Protein AF-A0A8I0SUY2-F1 (afdb_monomer_lite)

Sequence (318 aa):
MGARHLVDMDIHAPGISYSPNLRKHPDEKLNELGVGDLLAEFYSSRDLEKGTFNFYPPSKLLRDRKSDDPKGIWGSNGRFLVLPAGKTNQFQIQKFSESRTHKVPPKEGRANESLEEWALRFYAQKFIEDLAAFKPEGADRGVDYVLIDCCPGYLDLVDLTMGYMADRIVLVSGLNHQNIAGLDETLKSLRDENIRLGLYSSKAMIIFSPVPSHFHDQPETREALQRGVDVVKSYCLPLDDDSREGVPRKELFPPMFTLPYTLHLAISDKPLQRDRVLGELPPYWERIYEIVDELDSQSTSDEIRRNLNAACNSEEKH

Structure (mmCIF, N/CA/C/O backbone):
data_AF-A0A8I0SUY2-F1
#
_entry.id   AF-A0A8I0SUY2-F1
#
loop_
_atom_site.group_PDB
_atom_site.id
_atom_site.type_symbol
_atom_site.label_atom_id
_atom_site.label_alt_id
_atom_site.label_comp_id
_atom_site.label_asym_id
_atom_site.label_entity_id
_atom_site.label_seq_id
_atom_site.pdbx_PDB_ins_code
_atom_site.Cartn_x
_atom_site.Cartn_y
_atom_site.Cartn_z
_atom_site.occupancy
_atom_site.B_iso_or_equiv
_atom_site.auth_seq_id
_atom_site.auth_comp_id
_atom_site.auth_asym_id
_atom_site.auth_atom_id
_atom_site.pdbx_PDB_model_num
ATOM 1 N N . MET A 1 1 ? -5.785 -18.243 -12.201 1.00 48.62 1 MET A N 1
ATOM 2 C CA . MET A 1 1 ? -6.008 -17.222 -11.160 1.00 48.62 1 MET A CA 1
ATOM 3 C C . MET A 1 1 ? -4.686 -16.513 -10.935 1.00 48.62 1 MET A C 1
ATOM 5 O O . MET A 1 1 ? -3.699 -17.204 -10.713 1.00 48.62 1 MET A O 1
ATOM 9 N N . GLY A 1 2 ? -4.641 -15.193 -11.131 1.00 57.25 2 GLY A N 1
ATOM 10 C CA . GLY A 1 2 ? -3.462 -14.376 -10.814 1.00 57.25 2 GLY A CA 1
ATOM 11 C C . GLY A 1 2 ? -3.471 -13.964 -9.341 1.00 57.25 2 GLY A C 1
ATOM 12 O O . GLY A 1 2 ? -4.532 -13.998 -8.715 1.00 57.25 2 GLY A O 1
ATOM 13 N N . ALA A 1 3 ? -2.308 -13.595 -8.805 1.00 61.06 3 ALA A N 1
ATOM 14 C CA . ALA A 1 3 ? -2.192 -13.095 -7.438 1.00 61.06 3 ALA A CA 1
ATOM 15 C C . ALA A 1 3 ? -2.973 -11.787 -7.256 1.00 61.06 3 ALA A C 1
ATOM 17 O O . ALA A 1 3 ? -3.014 -10.961 -8.169 1.00 61.06 3 ALA A O 1
ATOM 18 N N . ARG A 1 4 ? -3.598 -11.606 -6.087 1.00 72.12 4 ARG A N 1
ATOM 19 C CA . ARG A 1 4 ? -4.267 -10.358 -5.702 1.00 72.12 4 ARG A CA 1
ATOM 20 C C . ARG A 1 4 ? -3.279 -9.471 -4.961 1.00 72.12 4 ARG A C 1
ATOM 22 O O . ARG A 1 4 ? -2.655 -9.913 -3.998 1.00 72.12 4 ARG A O 1
ATOM 29 N N . HIS A 1 5 ? -3.160 -8.221 -5.378 1.00 73.12 5 HIS A N 1
ATOM 30 C CA . HIS A 1 5 ? -2.204 -7.283 -4.798 1.00 73.12 5 HIS A CA 1
ATOM 31 C C . HIS A 1 5 ? -2.928 -6.334 -3.847 1.00 73.12 5 HIS A C 1
ATOM 33 O O . HIS A 1 5 ? -3.790 -5.555 -4.264 1.00 73.12 5 HIS A O 1
ATOM 39 N N . LEU A 1 6 ? -2.589 -6.421 -2.566 1.00 73.00 6 LEU A N 1
ATOM 40 C CA . LEU A 1 6 ? -3.089 -5.543 -1.519 1.00 73.00 6 LEU A CA 1
ATOM 41 C C . LEU A 1 6 ? -1.955 -4.607 -1.119 1.00 73.00 6 LEU A C 1
ATOM 43 O O . LEU A 1 6 ? -0.882 -5.059 -0.729 1.00 73.00 6 LEU A O 1
ATOM 47 N N . VAL A 1 7 ? -2.189 -3.309 -1.215 1.00 69.75 7 VAL A N 1
ATOM 48 C CA . VAL A 1 7 ? -1.228 -2.310 -0.756 1.00 69.75 7 VAL A CA 1
ATOM 49 C C . VAL A 1 7 ? -1.604 -1.886 0.658 1.00 69.75 7 VAL A C 1
ATOM 51 O O . VAL A 1 7 ? -2.736 -1.457 0.882 1.00 69.75 7 VAL A O 1
ATOM 54 N N . ASP A 1 8 ? -0.663 -2.036 1.588 1.00 69.81 8 ASP A N 1
ATOM 55 C CA . ASP A 1 8 ? -0.770 -1.534 2.957 1.00 69.81 8 ASP A CA 1
ATOM 56 C C . ASP A 1 8 ? -0.114 -0.156 3.024 1.00 69.81 8 ASP A C 1
ATOM 58 O O . ASP A 1 8 ? 1.078 -0.014 2.739 1.00 69.81 8 ASP A O 1
ATOM 62 N N . MET A 1 9 ? -0.911 0.856 3.354 1.00 61.72 9 MET A N 1
ATOM 63 C CA . MET A 1 9 ? -0.430 2.205 3.613 1.00 61.72 9 MET A CA 1
ATOM 64 C C . MET A 1 9 ? -0.705 2.548 5.061 1.00 61.72 9 MET A C 1
ATOM 66 O O . MET A 1 9 ? -1.774 3.060 5.414 1.00 61.72 9 MET A O 1
ATOM 70 N N . ASP A 1 10 ? 0.295 2.298 5.893 1.00 64.81 10 ASP A N 1
ATOM 71 C CA . ASP A 1 10 ? 0.338 2.939 7.188 1.00 64.81 10 ASP A CA 1
ATOM 72 C C . ASP A 1 10 ? 0.854 4.363 6.990 1.00 64.81 10 ASP A C 1
ATOM 74 O O . ASP A 1 10 ? 1.953 4.570 6.492 1.00 64.81 10 ASP A O 1
ATOM 78 N N . ILE A 1 11 ? 0.054 5.369 7.332 1.00 54.69 11 ILE A N 1
ATOM 79 C CA . ILE A 1 11 ? 0.414 6.764 7.056 1.00 54.69 11 ILE A CA 1
ATOM 80 C C . ILE A 1 11 ? 1.543 7.240 7.992 1.00 54.69 11 ILE A C 1
ATOM 82 O O . ILE A 1 11 ? 2.219 8.213 7.664 1.00 54.69 11 ILE A O 1
ATOM 86 N N . HIS A 1 12 ? 1.830 6.548 9.111 1.00 55.50 12 HIS A N 1
ATOM 87 C CA . HIS A 1 12 ? 2.884 6.974 10.050 1.00 55.50 12 HIS A CA 1
ATOM 88 C C . HIS A 1 12 ? 3.620 5.869 10.844 1.00 55.50 12 HIS A C 1
ATOM 90 O O . HIS A 1 12 ? 4.470 6.218 11.669 1.00 55.50 12 HIS A O 1
ATOM 96 N N . ALA A 1 13 ? 3.357 4.575 10.636 1.00 59.66 13 ALA A N 1
ATOM 97 C CA . ALA A 1 13 ? 4.060 3.501 11.348 1.00 59.66 13 ALA A CA 1
ATOM 98 C C . ALA A 1 13 ? 5.105 2.770 10.4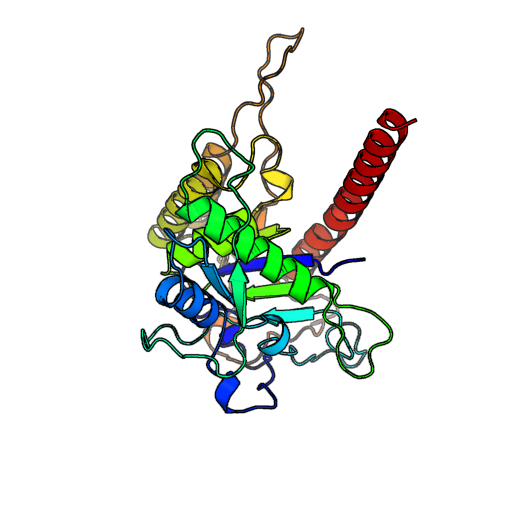80 1.00 59.66 13 ALA A C 1
ATOM 100 O O . ALA A 1 13 ? 4.980 2.713 9.256 1.00 59.66 13 ALA A O 1
ATOM 101 N N . PRO A 1 14 ? 6.145 2.175 11.104 1.00 55.38 14 PRO A N 1
ATOM 102 C CA . PRO A 1 14 ? 6.981 1.182 10.442 1.00 55.38 14 PRO A CA 1
ATOM 103 C C . PRO A 1 14 ? 6.081 -0.002 10.060 1.00 55.38 14 PRO A C 1
ATOM 105 O O . PRO A 1 14 ? 5.707 -0.785 10.930 1.00 55.38 14 PRO A O 1
ATOM 108 N N . GLY A 1 15 ? 5.683 -0.072 8.786 1.00 70.12 15 GLY A N 1
ATOM 109 C CA . GLY A 1 15 ? 4.709 -1.032 8.261 1.00 70.12 15 GLY A CA 1
ATOM 110 C C . GLY A 1 15 ? 5.119 -2.503 8.408 1.00 70.12 15 GLY A C 1
ATOM 111 O O . GLY A 1 15 ? 6.013 -2.879 9.176 1.00 70.12 15 GLY A O 1
ATOM 112 N N . ILE A 1 16 ? 4.475 -3.391 7.650 1.00 74.31 16 ILE A N 1
ATOM 113 C CA . ILE A 1 16 ? 4.676 -4.847 7.764 1.00 74.31 16 ILE A CA 1
ATOM 114 C C . ILE A 1 16 ? 6.140 -5.309 7.581 1.00 74.31 16 ILE A C 1
ATOM 116 O O . ILE A 1 16 ? 6.512 -6.378 8.074 1.00 74.31 16 ILE A O 1
ATOM 120 N N . SER A 1 17 ? 7.002 -4.498 6.964 1.00 75.94 17 SER A N 1
ATOM 121 C CA . SER A 1 17 ? 8.450 -4.720 6.831 1.00 75.94 17 SER A CA 1
ATOM 122 C C . SER A 1 17 ? 9.166 -4.942 8.162 1.00 75.94 17 SER A C 1
ATOM 124 O O . SER A 1 17 ? 10.177 -5.644 8.200 1.00 75.94 17 SER A O 1
ATOM 126 N N . TYR A 1 18 ? 8.645 -4.374 9.251 1.00 75.69 18 TYR A N 1
ATOM 127 C CA . TYR A 1 18 ? 9.210 -4.507 10.596 1.00 75.69 18 TYR A CA 1
ATOM 128 C C . TYR A 1 18 ? 8.502 -5.573 11.440 1.00 75.69 18 TYR A C 1
ATOM 130 O O . TYR A 1 18 ? 8.848 -5.775 12.604 1.00 75.69 18 TYR A O 1
ATOM 138 N N . SER A 1 19 ? 7.538 -6.297 10.863 1.00 78.12 19 SER A N 1
ATOM 139 C CA . SER A 1 19 ? 6.832 -7.358 11.573 1.00 78.12 19 SER A CA 1
ATOM 140 C C . SER A 1 19 ? 7.799 -8.482 11.977 1.00 78.12 19 SER A C 1
ATOM 142 O O . SER A 1 19 ? 8.471 -9.053 11.114 1.00 78.12 19 SER A O 1
ATOM 144 N N . PRO A 1 20 ? 7.826 -8.921 13.250 1.00 76.69 20 PRO A N 1
ATOM 145 C CA . PRO A 1 20 ? 8.654 -10.061 13.670 1.00 76.69 20 PRO A CA 1
ATOM 146 C C . PRO A 1 20 ? 8.184 -11.400 13.082 1.00 76.69 20 PRO A C 1
ATOM 148 O O . PRO A 1 20 ? 8.914 -12.408 13.098 1.00 76.69 20 PRO A O 1
ATOM 151 N N . ASN A 1 21 ? 6.969 -11.406 12.531 1.00 78.00 21 ASN A N 1
ATOM 152 C CA . ASN A 1 21 ? 6.423 -12.523 11.786 1.00 78.00 21 ASN A CA 1
ATOM 153 C C . ASN A 1 21 ? 6.871 -12.522 10.324 1.00 78.00 21 ASN A C 1
ATOM 155 O O . ASN A 1 21 ? 6.623 -13.504 9.641 1.00 78.00 21 ASN A O 1
ATOM 159 N N . LEU A 1 22 ? 7.552 -11.499 9.816 1.00 84.31 22 LEU A N 1
ATOM 160 C CA . LEU A 1 22 ? 8.140 -11.566 8.485 1.00 84.31 22 LEU A CA 1
ATOM 161 C C . LEU A 1 22 ? 9.361 -12.499 8.514 1.00 84.31 22 LEU A C 1
ATOM 163 O O . LEU A 1 22 ? 10.259 -12.351 9.349 1.00 84.31 22 LEU A O 1
ATOM 167 N N . ARG A 1 23 ? 9.396 -13.519 7.649 1.00 86.31 23 ARG A N 1
ATOM 168 C CA . ARG A 1 23 ? 10.583 -14.375 7.528 1.00 86.31 23 ARG A CA 1
ATOM 169 C C . ARG A 1 23 ? 11.711 -13.592 6.869 1.00 86.31 23 ARG A C 1
ATOM 171 O O . ARG A 1 23 ? 11.483 -12.764 5.990 1.00 86.31 23 ARG A O 1
ATOM 178 N N . LYS A 1 24 ? 12.940 -13.894 7.286 1.00 88.44 24 LYS A N 1
ATOM 179 C CA . LYS A 1 24 ? 14.125 -13.447 6.558 1.00 88.44 24 LYS A CA 1
ATOM 180 C C . LYS A 1 24 ? 14.148 -14.113 5.185 1.00 88.44 24 LYS A C 1
ATOM 182 O O . LYS A 1 24 ? 13.798 -15.286 5.057 1.00 88.44 24 LYS A O 1
ATOM 187 N N . HIS A 1 25 ? 14.566 -13.351 4.192 1.00 89.88 25 HIS A N 1
ATOM 188 C CA . HIS A 1 25 ? 14.890 -13.839 2.871 1.00 89.88 25 HIS A CA 1
ATOM 189 C C . HIS A 1 25 ? 16.074 -14.834 2.946 1.00 89.88 25 HIS A C 1
ATOM 191 O O . HIS A 1 25 ? 16.990 -14.607 3.748 1.00 89.88 25 HIS A O 1
ATOM 197 N N . PRO A 1 26 ? 16.077 -15.927 2.149 1.00 87.06 26 PRO A N 1
ATOM 198 C CA . PRO A 1 26 ? 17.170 -16.908 2.133 1.00 87.06 26 PRO A CA 1
ATOM 199 C C . PRO A 1 26 ? 18.534 -16.312 1.767 1.00 87.06 26 PRO A C 1
ATOM 201 O O . PRO A 1 26 ? 19.550 -16.690 2.343 1.00 87.06 26 PRO A O 1
ATOM 204 N N . ASP A 1 27 ? 18.555 -15.363 0.829 1.00 89.69 27 ASP A N 1
ATOM 205 C CA . ASP A 1 27 ? 19.718 -14.506 0.585 1.00 89.69 27 ASP A CA 1
ATOM 206 C C . ASP A 1 27 ? 19.707 -13.329 1.565 1.00 89.69 27 ASP A C 1
ATOM 208 O O . ASP A 1 27 ? 18.818 -12.471 1.511 1.00 89.69 27 ASP A O 1
ATOM 212 N N . GLU A 1 28 ? 20.715 -13.277 2.438 1.00 89.44 28 GLU A N 1
ATOM 213 C CA . GLU A 1 28 ? 20.839 -12.238 3.454 1.00 89.44 28 GLU A CA 1
ATOM 214 C C . GLU A 1 28 ? 20.938 -10.826 2.878 1.00 89.44 28 GLU A C 1
ATOM 216 O O . GLU A 1 28 ? 20.459 -9.886 3.511 1.00 89.44 28 GLU A O 1
ATOM 221 N N . LYS A 1 29 ? 21.491 -10.669 1.670 1.00 88.31 29 LYS A N 1
ATOM 222 C CA . LYS A 1 29 ? 21.653 -9.361 1.019 1.00 88.31 29 LYS A CA 1
ATOM 223 C C . LYS A 1 29 ? 20.323 -8.736 0.616 1.00 88.31 29 LYS A C 1
ATOM 225 O O . LYS A 1 29 ? 20.250 -7.523 0.448 1.00 88.31 29 LYS A O 1
ATOM 230 N N . LEU A 1 30 ? 19.282 -9.553 0.466 1.00 89.81 30 LEU A N 1
ATOM 231 C CA . LEU A 1 30 ? 17.947 -9.109 0.069 1.00 89.81 30 LEU A CA 1
ATOM 232 C C . LEU A 1 30 ? 17.043 -8.816 1.278 1.00 89.81 30 LEU A C 1
ATOM 234 O O . LEU A 1 30 ? 15.943 -8.301 1.101 1.00 89.81 30 LEU A O 1
ATOM 238 N N . ASN A 1 31 ? 17.495 -9.084 2.515 1.00 87.56 31 ASN A N 1
ATOM 239 C CA . ASN A 1 31 ? 16.718 -8.844 3.745 1.00 87.56 31 ASN A CA 1
ATOM 240 C C . ASN A 1 31 ? 16.390 -7.375 4.015 1.00 87.56 31 ASN A C 1
ATOM 242 O O . ASN A 1 31 ? 15.487 -7.076 4.800 1.00 87.56 31 ASN A O 1
ATOM 246 N N . GLU A 1 32 ? 17.095 -6.461 3.373 1.00 85.88 32 GLU A N 1
ATOM 247 C CA . GLU A 1 32 ? 16.924 -5.026 3.578 1.00 85.88 32 GLU A CA 1
ATOM 248 C C . GLU A 1 32 ? 16.288 -4.336 2.369 1.00 85.88 32 GLU A C 1
ATOM 250 O O . GLU A 1 32 ? 15.998 -3.147 2.447 1.00 85.88 32 GLU A O 1
ATOM 255 N N . LEU A 1 33 ? 16.033 -5.092 1.294 1.00 88.00 33 LEU A N 1
ATOM 256 C CA . LEU A 1 33 ? 15.504 -4.576 0.034 1.00 88.00 33 LEU A CA 1
ATOM 257 C C . LEU A 1 33 ? 13.995 -4.777 -0.069 1.00 88.00 33 LEU A C 1
ATOM 259 O O . LEU A 1 33 ? 13.460 -5.761 0.456 1.00 88.00 33 LEU A O 1
ATOM 263 N N . GLY A 1 34 ? 13.338 -3.868 -0.783 1.00 88.44 34 GLY A N 1
ATOM 264 C CA . GLY A 1 34 ? 11.902 -3.867 -1.020 1.00 88.44 34 GLY A CA 1
ATOM 265 C C . GLY A 1 34 ? 11.467 -2.970 -2.181 1.00 88.44 34 GLY A C 1
ATOM 266 O O . GLY A 1 34 ? 12.230 -2.709 -3.110 1.00 88.44 34 GLY A O 1
ATOM 267 N N . VAL A 1 35 ? 10.213 -2.514 -2.143 1.00 86.06 35 VAL A N 1
ATOM 268 C CA . VAL A 1 35 ? 9.578 -1.715 -3.211 1.00 86.06 35 VAL A CA 1
ATOM 269 C C . VAL A 1 35 ? 10.319 -0.406 -3.468 1.00 86.06 35 VAL A C 1
ATOM 271 O O . VAL A 1 35 ? 10.469 -0.012 -4.623 1.00 86.06 35 VAL A O 1
ATOM 274 N N . GLY A 1 36 ? 10.817 0.250 -2.418 1.00 83.00 36 GLY A N 1
ATOM 275 C CA . GLY A 1 36 ? 11.606 1.474 -2.542 1.00 83.00 36 GLY A CA 1
ATOM 276 C C . GLY A 1 36 ? 12.879 1.275 -3.352 1.00 83.00 36 GLY A C 1
ATOM 277 O O . GLY A 1 36 ? 13.191 2.102 -4.203 1.00 83.00 36 GLY A O 1
ATOM 278 N N . ASP A 1 37 ? 13.574 0.154 -3.162 1.00 86.31 37 ASP A N 1
ATOM 279 C CA . ASP A 1 37 ? 14.802 -0.164 -3.897 1.00 86.31 37 ASP A CA 1
ATOM 280 C C . ASP A 1 37 ? 14.524 -0.470 -5.374 1.00 86.31 37 ASP A C 1
ATOM 282 O O . ASP A 1 37 ? 15.252 -0.017 -6.258 1.00 86.31 37 ASP A O 1
ATOM 286 N N . LEU A 1 38 ? 13.435 -1.195 -5.647 1.00 88.19 38 LEU A N 1
ATOM 287 C CA . LEU A 1 38 ? 12.958 -1.482 -7.002 1.00 88.19 38 LEU A CA 1
ATOM 288 C C . LEU A 1 38 ? 12.639 -0.196 -7.775 1.00 88.19 38 LEU A C 1
ATOM 290 O O . LEU A 1 38 ? 13.041 -0.027 -8.930 1.00 88.19 38 LEU A O 1
ATOM 294 N N . LEU A 1 39 ? 11.959 0.738 -7.112 1.00 85.56 39 LEU A N 1
ATOM 295 C CA . LEU A 1 39 ? 11.661 2.054 -7.661 1.00 85.56 39 LEU A CA 1
ATOM 296 C C . LEU A 1 39 ? 12.913 2.901 -7.846 1.00 85.56 39 LEU A C 1
ATOM 298 O O . LEU A 1 39 ? 13.099 3.484 -8.911 1.00 85.56 39 LEU A O 1
ATOM 302 N N . ALA A 1 40 ? 13.802 2.943 -6.856 1.00 84.44 40 ALA A N 1
ATOM 303 C CA . ALA A 1 40 ? 15.064 3.662 -6.972 1.00 84.44 40 ALA A CA 1
ATOM 304 C C . ALA A 1 40 ? 15.886 3.157 -8.170 1.00 84.44 40 ALA A C 1
ATOM 306 O O . ALA A 1 40 ? 16.476 3.958 -8.902 1.00 84.44 40 ALA A O 1
ATOM 307 N N . GLU A 1 41 ? 15.884 1.847 -8.433 1.00 87.75 41 GLU A N 1
ATOM 308 C CA . GLU A 1 41 ? 16.497 1.294 -9.636 1.00 87.75 41 GLU A CA 1
ATOM 309 C C . GLU A 1 41 ? 15.807 1.788 -10.913 1.00 87.75 41 GLU A C 1
ATOM 311 O O . GLU A 1 41 ? 16.503 2.270 -11.814 1.00 87.75 41 GLU A O 1
ATOM 316 N N . PHE A 1 42 ? 14.475 1.728 -10.998 1.00 88.56 42 PHE A N 1
ATOM 317 C CA . PHE A 1 42 ? 13.727 2.267 -12.139 1.00 88.56 42 PHE A CA 1
ATOM 318 C C . PHE A 1 42 ? 14.100 3.731 -12.397 1.00 88.56 42 PHE A C 1
ATOM 320 O O . PHE A 1 42 ? 14.552 4.073 -13.491 1.00 88.56 42 PHE A O 1
ATOM 327 N N . TYR A 1 43 ? 14.012 4.584 -11.374 1.00 86.75 43 TYR A N 1
ATOM 328 C CA . TYR A 1 43 ? 14.320 6.003 -11.502 1.00 86.75 43 TYR A CA 1
ATOM 329 C C . TYR A 1 43 ? 15.786 6.233 -11.909 1.00 86.75 43 TYR A C 1
ATOM 331 O O . TYR A 1 43 ? 16.066 7.044 -12.789 1.00 86.75 43 TYR A O 1
ATOM 339 N N . SER A 1 44 ? 16.737 5.494 -11.344 1.00 87.50 44 SER A N 1
ATOM 340 C CA . SER A 1 44 ? 18.160 5.668 -11.675 1.00 87.50 44 SER A CA 1
ATOM 341 C C . SER A 1 44 ? 18.566 5.162 -13.063 1.00 87.50 44 SER A C 1
ATOM 343 O O . SER A 1 44 ? 19.584 5.599 -13.601 1.00 87.50 44 SER A O 1
ATOM 345 N N . SER A 1 45 ? 17.814 4.214 -13.622 1.00 90.00 45 SER A N 1
ATOM 346 C CA . SER A 1 45 ? 18.157 3.528 -14.870 1.00 90.00 45 SER A CA 1
ATOM 347 C C . SER A 1 45 ? 17.290 3.935 -16.055 1.00 90.00 45 SER A C 1
ATOM 349 O O . SER A 1 45 ? 17.630 3.587 -17.189 1.00 90.00 45 SER A O 1
ATOM 351 N N . ARG A 1 46 ? 16.177 4.642 -15.814 1.00 90.50 46 ARG A N 1
ATOM 352 C CA . ARG A 1 46 ? 15.276 5.064 -16.885 1.00 90.50 46 ARG A CA 1
ATOM 353 C C . ARG A 1 46 ? 15.946 6.080 -17.807 1.00 90.50 46 ARG A C 1
ATOM 355 O O . ARG A 1 46 ? 16.535 7.062 -17.366 1.00 90.50 46 ARG A O 1
ATOM 362 N N . ASP A 1 47 ? 15.796 5.846 -19.100 1.00 93.62 47 ASP A N 1
ATOM 363 C CA . ASP A 1 47 ? 16.176 6.737 -20.189 1.00 93.62 47 ASP A CA 1
ATOM 364 C C . ASP A 1 47 ? 14.906 6.983 -21.009 1.00 93.62 47 ASP A C 1
ATOM 366 O O . ASP A 1 47 ? 14.464 6.116 -21.768 1.00 93.62 47 ASP A O 1
ATOM 370 N N . LEU A 1 48 ? 14.272 8.137 -20.787 1.00 89.88 48 LEU A N 1
ATOM 371 C CA . LEU A 1 48 ? 13.000 8.490 -21.424 1.00 89.88 48 LEU A CA 1
ATOM 372 C C . LEU A 1 48 ? 13.158 8.771 -22.925 1.00 89.88 48 LEU A C 1
ATOM 374 O O . LEU A 1 48 ? 12.214 8.552 -23.678 1.00 89.88 48 LEU A O 1
ATOM 378 N N . GLU A 1 49 ? 14.342 9.198 -23.375 1.00 88.88 49 GLU A N 1
ATOM 379 C CA . GLU A 1 49 ? 14.615 9.446 -24.797 1.00 88.88 49 GLU A CA 1
ATOM 380 C C . GLU A 1 49 ? 14.719 8.134 -25.572 1.00 88.88 49 GLU A C 1
ATOM 382 O O . GLU A 1 49 ? 14.185 7.999 -26.674 1.00 88.88 49 GLU A O 1
ATOM 387 N N . LYS A 1 50 ? 15.390 7.138 -24.983 1.00 90.75 50 LYS A N 1
ATOM 388 C CA . LYS A 1 50 ? 15.502 5.795 -25.568 1.00 90.75 50 LYS A CA 1
ATOM 389 C C . LYS A 1 50 ? 14.315 4.897 -25.227 1.00 90.75 50 LYS A C 1
ATOM 391 O O . LYS A 1 50 ? 14.219 3.803 -25.787 1.00 90.75 50 LYS A O 1
ATOM 396 N N . GLY A 1 51 ? 13.445 5.337 -24.318 1.00 91.31 51 GLY A N 1
ATOM 397 C CA . GLY A 1 51 ? 12.331 4.559 -23.792 1.00 91.31 51 GLY A CA 1
ATOM 398 C C . GLY A 1 51 ? 12.816 3.261 -23.157 1.00 91.31 51 GLY A C 1
ATOM 399 O O . GLY A 1 51 ? 12.374 2.188 -23.552 1.00 91.31 51 GLY A O 1
ATOM 400 N N . THR A 1 52 ? 13.765 3.321 -22.224 1.00 94.75 52 THR A N 1
ATOM 401 C CA . THR A 1 52 ? 14.292 2.125 -21.543 1.00 94.75 52 THR A CA 1
ATOM 402 C C . THR A 1 52 ? 14.354 2.288 -20.037 1.00 94.75 52 THR A C 1
ATOM 404 O O . THR A 1 52 ? 14.508 3.403 -19.562 1.00 94.75 52 THR A O 1
ATOM 407 N N . PHE A 1 53 ? 14.303 1.186 -19.292 1.00 94.19 53 PHE A N 1
ATOM 408 C CA . PHE A 1 53 ? 14.605 1.136 -17.855 1.00 94.19 53 PHE A CA 1
ATOM 409 C C . PHE A 1 53 ? 15.174 -0.231 -17.469 1.00 94.19 53 PHE A C 1
ATOM 411 O O . PHE A 1 53 ? 14.995 -1.204 -18.205 1.00 94.19 53 PHE A O 1
ATOM 418 N N . ASN A 1 54 ? 15.825 -0.333 -16.310 1.00 94.00 54 ASN A N 1
ATOM 419 C CA . ASN A 1 54 ? 16.181 -1.622 -15.725 1.00 94.00 54 ASN A CA 1
ATOM 420 C C . ASN A 1 54 ? 15.046 -2.173 -14.862 1.00 94.00 54 ASN A C 1
ATOM 422 O O . ASN A 1 54 ? 14.356 -1.436 -14.161 1.00 94.00 54 ASN A O 1
ATOM 426 N N . PHE A 1 55 ? 14.870 -3.487 -14.932 1.00 93.75 55 PHE A N 1
ATOM 427 C CA . PHE A 1 55 ? 13.861 -4.224 -14.192 1.00 93.75 55 PHE A CA 1
ATOM 428 C C . PHE A 1 55 ? 14.514 -5.362 -13.412 1.00 93.75 55 PHE A C 1
ATOM 430 O O . PHE A 1 55 ? 15.083 -6.284 -14.013 1.00 93.75 55 PHE A O 1
ATOM 437 N N . TYR A 1 56 ? 14.386 -5.305 -12.089 1.00 93.62 56 TYR A N 1
ATOM 438 C CA . TYR A 1 56 ? 14.616 -6.434 -11.202 1.00 93.62 56 TYR A CA 1
ATOM 439 C C . TYR A 1 56 ? 13.272 -7.092 -10.843 1.00 93.62 56 TYR A C 1
ATOM 441 O O . TYR A 1 56 ? 12.355 -6.390 -10.418 1.00 93.62 56 TYR A O 1
ATOM 449 N N . PRO A 1 57 ? 13.130 -8.422 -11.001 1.00 93.56 57 PRO A N 1
ATOM 450 C CA . PRO A 1 57 ? 11.892 -9.132 -10.682 1.00 93.56 57 PRO A CA 1
ATOM 451 C C . PRO A 1 57 ? 11.461 -8.964 -9.209 1.00 93.56 57 PRO A C 1
ATOM 453 O O . PRO A 1 57 ? 12.186 -9.430 -8.323 1.00 93.56 57 PRO A O 1
ATOM 456 N N . PRO A 1 58 ? 10.293 -8.360 -8.909 1.00 91.81 58 PRO A N 1
ATOM 457 C CA . PRO A 1 58 ? 9.808 -8.192 -7.535 1.00 91.81 58 PRO A CA 1
ATOM 458 C C . PRO A 1 58 ? 9.571 -9.521 -6.816 1.00 91.81 58 PRO A C 1
ATOM 460 O O . PRO A 1 58 ? 9.737 -9.600 -5.599 1.00 91.81 58 PRO A O 1
ATOM 463 N N . SER A 1 59 ? 9.247 -10.588 -7.553 1.00 91.56 59 SER A N 1
ATOM 464 C CA . SER A 1 59 ? 9.076 -11.934 -7.002 1.00 91.56 59 SER A CA 1
ATOM 465 C C . SER A 1 59 ? 10.295 -12.447 -6.230 1.00 91.56 59 SER A C 1
ATOM 467 O O . SER A 1 59 ? 10.145 -13.229 -5.293 1.00 91.56 59 SER A O 1
ATOM 469 N N . LYS A 1 60 ? 11.499 -11.961 -6.561 1.00 92.25 60 LYS A N 1
ATOM 470 C CA . LYS A 1 60 ? 12.749 -12.309 -5.870 1.00 92.25 60 LYS A CA 1
ATOM 471 C C . LYS A 1 60 ? 12.921 -11.631 -4.516 1.00 92.25 60 LYS A C 1
ATOM 473 O O . LYS A 1 60 ? 13.806 -12.021 -3.768 1.00 92.25 60 LYS A O 1
ATOM 478 N N . LEU A 1 61 ? 12.121 -10.613 -4.208 1.00 91.88 61 LEU A N 1
ATOM 479 C CA . LEU A 1 61 ? 12.150 -9.921 -2.917 1.00 91.88 61 LEU A CA 1
ATOM 480 C C . LEU A 1 61 ? 11.002 -10.353 -1.998 1.00 91.88 61 LEU A C 1
ATOM 482 O O . LEU A 1 61 ? 10.928 -9.891 -0.856 1.00 91.88 61 LEU A O 1
ATOM 486 N N . LEU A 1 62 ? 10.112 -11.229 -2.478 1.00 90.31 62 LEU A N 1
ATOM 487 C CA . LEU A 1 62 ? 8.983 -11.717 -1.700 1.00 90.31 62 LEU A CA 1
ATOM 488 C C . LEU A 1 62 ? 9.458 -12.507 -0.488 1.00 90.31 62 LEU A C 1
ATOM 490 O O . LEU A 1 62 ? 10.399 -13.302 -0.540 1.00 90.31 62 LEU A O 1
ATOM 494 N N . ARG A 1 63 ? 8.753 -12.300 0.619 1.00 87.62 63 ARG A N 1
ATOM 495 C CA . ARG A 1 63 ? 9.004 -12.995 1.872 1.00 87.62 63 ARG A CA 1
ATOM 496 C C . ARG A 1 63 ? 7.734 -13.640 2.371 1.00 87.62 63 ARG A C 1
ATOM 498 O O . ARG A 1 63 ? 6.643 -13.070 2.319 1.00 87.62 63 ARG A O 1
ATOM 505 N N . ASP A 1 64 ? 7.912 -14.827 2.919 1.00 83.19 64 ASP A N 1
ATOM 506 C CA . ASP A 1 64 ? 6.866 -15.498 3.665 1.00 83.19 64 ASP A CA 1
ATOM 507 C C . ASP A 1 64 ? 6.589 -14.755 4.969 1.00 83.19 64 ASP A C 1
ATOM 509 O O . ASP A 1 64 ? 7.497 -14.403 5.730 1.00 83.19 64 ASP A O 1
ATOM 513 N N . ARG A 1 65 ? 5.312 -14.631 5.307 1.00 78.56 65 ARG A N 1
ATOM 514 C CA . ARG A 1 65 ? 4.909 -14.368 6.683 1.00 78.56 65 ARG A CA 1
ATOM 515 C C . ARG A 1 65 ? 4.910 -15.692 7.455 1.00 78.56 65 ARG A C 1
ATOM 517 O O . ARG A 1 65 ? 4.253 -16.649 7.055 1.00 78.56 65 ARG A O 1
ATOM 524 N N . LYS A 1 66 ? 5.614 -15.751 8.587 1.00 72.56 66 LYS A N 1
ATOM 525 C CA . LYS A 1 66 ? 5.491 -16.820 9.585 1.00 72.56 66 LYS A CA 1
ATOM 526 C C . LYS A 1 66 ? 4.025 -16.954 9.972 1.00 72.56 66 LYS A C 1
ATOM 528 O O . LYS A 1 66 ? 3.401 -15.996 10.436 1.00 72.56 66 LYS A O 1
ATOM 533 N N . SER A 1 67 ? 3.501 -18.152 9.771 1.00 64.88 67 SER A N 1
ATOM 534 C CA . SER A 1 67 ? 2.203 -18.516 10.295 1.00 64.88 67 SER A CA 1
ATOM 535 C C . SER A 1 67 ? 2.337 -19.027 11.717 1.00 64.88 67 SER A C 1
ATOM 537 O O . SER A 1 67 ? 3.084 -19.972 11.964 1.00 64.88 67 SER A O 1
ATOM 539 N N . ASP A 1 68 ? 1.576 -18.418 12.618 1.00 57.56 68 ASP A N 1
ATOM 540 C CA . ASP A 1 68 ? 1.333 -18.946 13.960 1.00 57.56 68 ASP A CA 1
ATOM 541 C C . ASP A 1 68 ? 0.098 -19.870 13.971 1.00 57.56 68 ASP A C 1
ATOM 543 O O . ASP A 1 68 ? -0.346 -20.297 15.033 1.00 57.56 68 ASP A O 1
ATOM 547 N N . ASP A 1 69 ? -0.496 -20.160 12.803 1.00 58.44 69 ASP A N 1
ATOM 548 C CA . ASP A 1 69 ? -1.641 -21.060 12.686 1.00 58.44 69 ASP A CA 1
ATOM 549 C C . ASP A 1 69 ? -1.172 -22.527 12.648 1.00 58.44 69 ASP A C 1
ATOM 551 O O . ASP A 1 69 ? -0.617 -22.965 11.634 1.00 58.44 69 ASP A O 1
ATOM 555 N N . PRO A 1 70 ? -1.430 -23.328 13.703 1.00 52.09 70 PRO A N 1
ATOM 556 C CA . PRO A 1 70 ? -1.050 -24.739 13.742 1.00 52.09 70 PRO A CA 1
ATOM 557 C C . PRO A 1 70 ? -1.751 -25.581 12.667 1.00 52.09 70 PRO A C 1
ATOM 559 O O . PRO A 1 70 ? -1.302 -26.688 12.378 1.00 52.09 70 PRO A O 1
ATOM 562 N N . LYS A 1 71 ? -2.839 -25.078 12.065 1.00 54.09 71 LYS A N 1
ATOM 563 C CA . LYS A 1 71 ? -3.545 -25.739 10.959 1.00 54.09 71 LYS A CA 1
ATOM 564 C C . LYS A 1 71 ? -2.994 -25.365 9.581 1.00 54.09 71 LYS A C 1
ATOM 566 O O . LYS A 1 71 ? -3.424 -25.960 8.596 1.00 54.09 71 LYS A O 1
ATOM 571 N N . GLY A 1 72 ? -2.076 -24.397 9.495 1.00 52.09 72 GLY A N 1
ATOM 572 C CA . GLY A 1 72 ? -1.490 -23.946 8.230 1.00 52.09 72 GLY A CA 1
ATOM 573 C C . GLY A 1 72 ? -2.507 -23.371 7.238 1.00 52.09 72 GLY A C 1
ATOM 574 O O . GLY A 1 72 ? -2.247 -23.364 6.039 1.00 52.09 72 GLY A O 1
ATOM 575 N N . ILE A 1 73 ? -3.673 -22.902 7.705 1.00 51.38 73 ILE A N 1
ATOM 576 C CA . ILE A 1 73 ? -4.695 -22.294 6.835 1.00 51.38 73 ILE A CA 1
ATOM 577 C C . ILE A 1 73 ? -4.143 -20.984 6.258 1.00 51.38 73 ILE A C 1
ATOM 579 O O . ILE A 1 73 ? -4.401 -20.636 5.107 1.00 51.38 73 ILE A O 1
ATOM 583 N N . TRP A 1 74 ? -3.313 -20.303 7.048 1.00 49.97 74 TRP A N 1
ATOM 584 C CA . TRP A 1 74 ? -2.555 -19.123 6.659 1.00 49.97 74 TRP A CA 1
ATOM 585 C C . TRP A 1 74 ? -1.074 -19.500 6.533 1.00 49.97 74 TRP A C 1
ATOM 587 O O . TRP A 1 74 ? -0.532 -20.103 7.447 1.00 49.97 74 TRP A O 1
ATOM 597 N N . GLY A 1 75 ? -0.394 -19.138 5.442 1.00 50.62 75 GLY A N 1
ATOM 598 C CA . GLY A 1 75 ? 1.076 -19.036 5.421 1.00 50.62 75 GLY A CA 1
ATOM 599 C C . GLY A 1 75 ? 1.932 -20.316 5.360 1.00 50.62 75 GLY A C 1
ATOM 600 O O . GLY A 1 75 ? 3.049 -20.301 5.875 1.00 50.62 75 GLY A O 1
ATOM 601 N N . SER A 1 76 ? 1.506 -21.392 4.695 1.00 47.34 76 SER A N 1
ATOM 602 C CA . SER A 1 76 ? 2.443 -22.452 4.279 1.00 47.34 76 SER A CA 1
ATOM 603 C C . SER A 1 76 ? 2.159 -22.949 2.859 1.00 47.34 76 SER A C 1
ATOM 605 O O . SER A 1 76 ? 1.046 -23.347 2.530 1.00 47.34 76 SER A O 1
ATOM 607 N N . ASN A 1 77 ? 3.197 -22.897 2.016 1.00 51.91 77 ASN A N 1
ATOM 608 C CA . ASN A 1 77 ? 3.235 -23.349 0.614 1.00 51.91 77 ASN A CA 1
ATOM 609 C C . ASN A 1 77 ? 2.454 -22.470 -0.392 1.00 51.91 77 ASN A C 1
ATOM 611 O O . ASN A 1 77 ? 2.061 -22.935 -1.459 1.00 51.91 77 ASN A O 1
ATOM 615 N N . GLY A 1 78 ? 2.298 -21.181 -0.047 1.00 55.00 78 GLY A N 1
ATOM 616 C CA . GLY A 1 78 ? 1.719 -20.098 -0.853 1.00 55.00 78 GLY A CA 1
ATOM 617 C C . GLY A 1 78 ? 0.239 -19.844 -0.558 1.00 55.00 78 GLY A C 1
ATOM 618 O O . GLY A 1 78 ? -0.567 -20.714 -0.875 1.00 55.00 78 GLY A O 1
ATOM 619 N N . ARG A 1 79 ? -0.069 -18.671 0.044 1.00 63.38 79 ARG A N 1
ATOM 620 C CA . ARG A 1 79 ? -1.352 -17.902 -0.004 1.00 63.38 79 ARG A CA 1
ATOM 621 C C . ARG A 1 79 ? -1.223 -16.430 0.443 1.00 63.38 79 ARG A C 1
ATOM 623 O O . ARG A 1 79 ? -2.130 -15.645 0.192 1.00 63.38 79 ARG A O 1
ATOM 630 N N . PHE A 1 80 ? -0.129 -16.046 1.110 1.00 74.31 80 PHE A N 1
ATOM 631 C CA . PHE A 1 80 ? 0.081 -14.675 1.589 1.00 74.31 80 PHE A CA 1
ATOM 632 C C . PHE A 1 80 ? 1.577 -14.345 1.631 1.00 74.31 80 PHE A C 1
ATOM 634 O O . PHE A 1 80 ? 2.289 -14.812 2.524 1.00 74.31 80 PHE A O 1
ATOM 641 N N . LEU A 1 81 ? 2.054 -13.591 0.645 1.00 84.94 81 LEU A N 1
ATOM 642 C CA . LEU A 1 81 ? 3.441 -13.128 0.571 1.00 84.94 81 LEU A CA 1
ATOM 643 C C . LEU A 1 81 ? 3.506 -11.637 0.850 1.00 84.94 81 LEU A C 1
ATOM 645 O O . LEU A 1 81 ? 2.544 -10.911 0.615 1.00 84.94 81 LEU A O 1
ATOM 649 N N . VAL A 1 82 ? 4.646 -11.191 1.354 1.00 87.88 82 VAL A N 1
ATOM 650 C CA . VAL A 1 82 ? 4.891 -9.783 1.638 1.00 87.88 82 VAL A CA 1
ATOM 651 C C . VAL A 1 82 ? 6.041 -9.316 0.770 1.00 87.88 82 VAL A C 1
ATOM 653 O O . VAL A 1 82 ? 7.114 -9.924 0.766 1.00 87.88 82 VAL A O 1
ATOM 656 N N . LEU A 1 83 ? 5.813 -8.221 0.061 1.00 89.81 83 LEU A N 1
ATOM 657 C CA . LEU A 1 83 ? 6.856 -7.416 -0.527 1.00 89.81 83 LEU A CA 1
ATOM 658 C C . LEU A 1 83 ? 7.111 -6.224 0.411 1.00 89.81 83 LEU A C 1
ATOM 660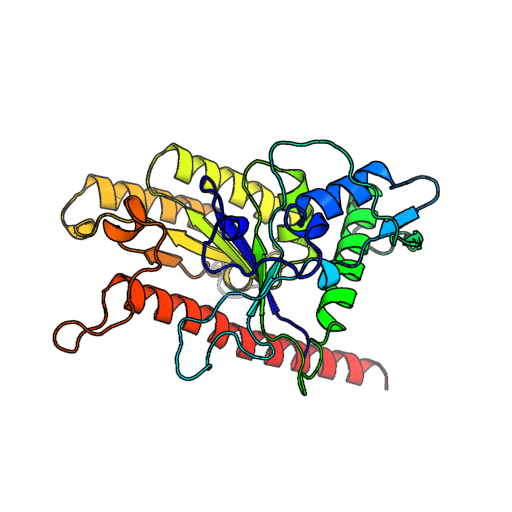 O O . LEU A 1 83 ? 6.240 -5.363 0.548 1.00 89.81 83 LEU A O 1
ATOM 664 N N . PRO A 1 84 ? 8.257 -6.193 1.107 1.00 88.19 84 PRO A N 1
ATOM 665 C CA . PRO A 1 84 ? 8.559 -5.136 2.064 1.00 88.19 84 PRO A CA 1
ATOM 666 C C . PRO A 1 84 ? 8.796 -3.796 1.358 1.00 88.19 84 PRO A C 1
ATOM 668 O O . PRO A 1 84 ? 9.069 -3.746 0.159 1.00 88.19 84 PRO A O 1
ATOM 671 N N . ALA A 1 85 ? 8.770 -2.712 2.125 1.00 82.94 85 ALA A N 1
ATOM 672 C CA . ALA A 1 85 ? 9.030 -1.361 1.648 1.00 82.94 85 ALA A CA 1
ATOM 673 C C . ALA A 1 85 ? 10.511 -1.150 1.288 1.00 82.94 85 ALA A C 1
ATOM 675 O O . ALA A 1 85 ? 10.814 -0.390 0.373 1.00 82.94 85 ALA A O 1
ATOM 676 N N . GLY A 1 86 ? 11.424 -1.856 1.968 1.00 81.25 86 GLY A N 1
ATOM 677 C CA . GLY A 1 86 ? 12.874 -1.638 1.879 1.00 81.25 86 GLY A CA 1
ATOM 678 C C . GLY A 1 86 ? 13.379 -0.654 2.940 1.00 81.25 86 GLY A C 1
ATOM 679 O O . GLY A 1 86 ? 12.614 -0.172 3.780 1.00 81.25 86 GLY A O 1
ATOM 680 N N . LYS A 1 87 ? 14.687 -0.374 2.958 1.00 70.25 87 LYS A N 1
ATOM 681 C CA . LYS A 1 87 ? 15.277 0.577 3.915 1.00 70.25 87 LYS A CA 1
ATOM 682 C C . LYS A 1 87 ? 14.917 2.018 3.563 1.00 70.25 87 LYS A C 1
ATOM 684 O O . LYS A 1 87 ? 15.390 2.566 2.575 1.00 70.25 87 LYS A O 1
ATOM 689 N N . THR A 1 88 ? 14.212 2.687 4.470 1.00 57.09 88 THR A N 1
ATOM 690 C CA . THR A 1 88 ? 13.817 4.095 4.309 1.00 57.09 88 THR A CA 1
ATOM 691 C C . THR A 1 88 ? 14.961 5.114 4.434 1.00 57.09 88 THR A C 1
ATOM 693 O O . THR A 1 88 ? 14.822 6.277 4.071 1.00 57.09 88 THR A O 1
ATOM 696 N N . ASN A 1 89 ? 16.121 4.697 4.951 1.00 51.69 89 ASN A N 1
ATOM 697 C CA . ASN A 1 89 ? 17.201 5.614 5.335 1.00 51.69 89 ASN A CA 1
ATOM 698 C C . ASN A 1 89 ? 18.388 5.662 4.362 1.00 51.69 89 ASN A C 1
ATOM 700 O O . ASN A 1 89 ? 19.392 6.308 4.667 1.00 51.69 89 ASN A O 1
ATOM 704 N N . GLN A 1 90 ? 18.336 4.970 3.221 1.00 52.16 90 GLN A N 1
ATOM 705 C CA . GLN A 1 90 ? 19.476 4.905 2.306 1.00 52.16 90 GLN A CA 1
ATOM 706 C C . GLN A 1 90 ? 19.034 5.123 0.859 1.00 52.16 90 GLN A C 1
ATOM 708 O O . GLN A 1 90 ? 18.681 4.188 0.160 1.00 52.16 90 GLN A O 1
ATOM 713 N N . PHE A 1 91 ? 19.184 6.356 0.362 1.00 52.78 91 PHE A N 1
ATOM 714 C CA . PHE A 1 91 ? 19.191 6.669 -1.079 1.00 52.78 91 PHE A CA 1
ATOM 715 C C . PHE A 1 91 ? 20.441 6.115 -1.793 1.00 52.78 91 PHE A C 1
ATOM 717 O O . PHE A 1 91 ? 20.943 6.705 -2.752 1.00 52.78 91 PHE A O 1
ATOM 724 N N . GLN A 1 92 ? 21.015 5.014 -1.308 1.00 58.91 92 GLN A N 1
ATOM 725 C CA . GLN A 1 92 ? 22.039 4.323 -2.067 1.00 58.91 92 GLN A CA 1
ATOM 726 C C . GLN A 1 92 ? 21.311 3.493 -3.108 1.00 58.91 92 GLN A C 1
ATOM 728 O O . GLN A 1 92 ? 20.676 2.500 -2.783 1.00 58.91 92 GLN A O 1
ATOM 733 N N . ILE A 1 93 ? 21.389 3.946 -4.360 1.00 64.44 93 ILE A N 1
ATOM 734 C CA . ILE A 1 93 ? 20.869 3.215 -5.512 1.00 64.44 93 ILE A CA 1
ATOM 735 C C . ILE A 1 93 ? 21.552 1.847 -5.525 1.00 64.44 93 ILE A C 1
ATOM 737 O O . ILE A 1 93 ? 22.712 1.715 -5.936 1.00 64.44 93 ILE A O 1
ATOM 741 N N . GLN A 1 94 ? 20.838 0.831 -5.053 1.00 70.56 94 GLN A N 1
ATOM 742 C CA . GLN A 1 94 ? 21.304 -0.537 -5.116 1.00 70.56 94 GLN A CA 1
ATOM 743 C C . GLN A 1 94 ? 21.132 -1.011 -6.554 1.00 70.56 94 GLN A C 1
ATOM 745 O O . GLN A 1 94 ? 20.024 -1.162 -7.058 1.00 70.56 94 GLN A O 1
ATOM 750 N N . LYS A 1 95 ? 22.251 -1.219 -7.248 1.00 76.69 95 LYS A N 1
ATOM 751 C CA . LYS A 1 95 ? 22.218 -1.864 -8.559 1.00 76.69 95 LYS A CA 1
ATOM 752 C C . LYS A 1 95 ? 22.045 -3.354 -8.347 1.00 76.69 95 LYS A C 1
ATOM 754 O O . LYS A 1 95 ? 22.925 -4.001 -7.774 1.00 76.69 95 LYS A O 1
ATOM 759 N N . PHE A 1 96 ? 20.945 -3.902 -8.837 1.00 84.31 96 PHE A N 1
ATOM 760 C CA . PHE A 1 96 ? 20.744 -5.335 -8.805 1.00 84.31 96 PHE A CA 1
ATOM 761 C C . PHE A 1 96 ? 21.504 -5.960 -9.977 1.00 84.31 96 PHE A C 1
ATOM 763 O O . PHE A 1 96 ? 21.291 -5.635 -11.144 1.00 84.31 96 PHE A O 1
ATOM 770 N N . SER A 1 97 ? 22.428 -6.872 -9.677 1.00 84.19 97 SER A N 1
ATOM 771 C CA . SER A 1 97 ? 23.281 -7.510 -10.691 1.00 84.19 97 SER A CA 1
ATOM 772 C C . SER A 1 97 ? 22.503 -8.325 -11.726 1.00 84.19 97 SER A C 1
ATOM 774 O O . SER A 1 97 ? 23.020 -8.604 -12.802 1.00 84.19 97 SER A O 1
ATOM 776 N N . GLU A 1 98 ? 21.276 -8.728 -11.398 1.00 88.31 98 GLU A N 1
ATOM 777 C CA . GLU A 1 98 ? 20.424 -9.561 -12.251 1.00 88.31 98 GLU A CA 1
ATOM 778 C C . GLU A 1 98 ? 19.359 -8.761 -13.008 1.00 88.31 98 GLU A C 1
ATOM 780 O O . GLU A 1 98 ? 18.512 -9.355 -13.684 1.00 88.31 98 GLU A O 1
ATOM 785 N N . SER A 1 99 ? 19.392 -7.433 -12.902 1.00 91.38 99 SER A N 1
ATOM 786 C CA . SER A 1 99 ? 18.472 -6.567 -13.622 1.00 91.38 99 SER A CA 1
ATOM 787 C C . SER A 1 99 ? 18.654 -6.663 -15.121 1.00 91.38 99 SER A C 1
ATOM 789 O O . SER A 1 99 ? 19.760 -6.805 -15.647 1.00 91.38 99 SER A O 1
ATOM 791 N N . ARG A 1 100 ? 17.532 -6.557 -15.828 1.00 93.12 100 ARG A N 1
ATOM 792 C CA . ARG A 1 100 ? 17.494 -6.575 -17.289 1.00 93.12 100 ARG A CA 1
ATOM 793 C C . ARG A 1 100 ? 16.982 -5.243 -17.793 1.00 93.12 100 ARG A C 1
ATOM 795 O O . ARG A 1 100 ? 16.064 -4.677 -17.210 1.00 93.12 100 ARG A O 1
ATOM 802 N N . THR A 1 101 ? 17.548 -4.751 -18.887 1.00 95.06 101 THR A N 1
ATOM 803 C CA . THR A 1 101 ? 17.030 -3.551 -19.543 1.00 95.06 101 THR A CA 1
ATOM 804 C C . THR A 1 101 ? 15.800 -3.909 -20.371 1.00 95.06 101 THR A C 1
ATOM 806 O O . THR A 1 101 ? 15.852 -4.780 -21.240 1.00 95.06 101 THR A O 1
ATOM 809 N N . HIS A 1 102 ? 14.698 -3.218 -20.113 1.00 94.00 102 HIS A N 1
ATOM 810 C CA . HIS A 1 102 ? 13.450 -3.314 -20.856 1.00 94.00 102 HIS A CA 1
ATOM 811 C C . HIS A 1 102 ? 13.264 -2.086 -21.741 1.00 94.00 102 HIS A C 1
ATOM 813 O O . HIS A 1 102 ? 13.668 -0.982 -21.381 1.00 94.00 102 HIS A O 1
ATOM 819 N N . LYS A 1 103 ? 12.632 -2.289 -22.902 1.00 93.94 103 LYS A N 1
ATOM 820 C CA . LYS A 1 103 ? 12.148 -1.205 -23.758 1.00 93.94 103 LYS A CA 1
ATOM 821 C C . LYS A 1 103 ? 10.689 -0.921 -23.432 1.00 93.94 103 LYS A C 1
ATOM 823 O O . LYS A 1 103 ? 9.872 -1.841 -23.438 1.00 93.94 103 LYS A O 1
ATOM 828 N N . VAL A 1 104 ? 10.389 0.343 -23.174 1.00 87.88 104 VAL A N 1
ATOM 829 C CA . VAL A 1 104 ? 9.038 0.874 -23.070 1.00 87.88 104 VAL A CA 1
ATOM 830 C C . VAL A 1 104 ? 8.447 0.888 -24.483 1.00 87.88 104 VAL A C 1
ATOM 832 O O . VAL A 1 104 ? 9.091 1.400 -25.405 1.00 87.88 104 VAL A O 1
ATOM 835 N N . PRO A 1 105 ? 7.264 0.296 -24.701 1.00 86.00 105 PRO A N 1
ATOM 836 C CA . PRO A 1 105 ? 6.595 0.376 -25.991 1.00 86.00 105 PRO A CA 1
ATOM 837 C C . PRO A 1 105 ? 6.249 1.835 -26.336 1.00 86.00 105 PRO A C 1
ATOM 839 O O . PRO A 1 105 ? 6.191 2.687 -25.440 1.00 86.00 105 PRO A O 1
ATOM 842 N N . PRO A 1 106 ? 6.007 2.151 -27.623 1.00 82.62 106 PRO A N 1
ATOM 843 C CA . PRO A 1 106 ? 5.477 3.454 -28.014 1.00 82.62 106 PRO A CA 1
ATOM 844 C C . PRO A 1 106 ? 4.256 3.821 -27.167 1.00 82.62 106 PRO A C 1
ATOM 846 O O . PRO A 1 106 ? 3.485 2.942 -26.788 1.00 82.62 106 PRO A O 1
ATOM 849 N N . LYS A 1 107 ? 4.095 5.110 -26.849 1.00 78.00 107 LYS A N 1
ATOM 850 C CA . LYS A 1 107 ? 3.004 5.577 -25.988 1.00 78.00 107 LYS A CA 1
ATOM 851 C C . LYS A 1 107 ? 1.646 5.199 -26.584 1.00 78.00 107 LYS A C 1
ATOM 853 O O . LYS A 1 107 ? 1.210 5.782 -27.572 1.00 78.00 107 LYS A O 1
ATOM 858 N N . GLU A 1 108 ? 0.970 4.266 -25.924 1.00 66.62 108 GLU A N 1
ATOM 859 C CA . GLU A 1 108 ? -0.389 3.827 -26.223 1.00 66.62 108 GLU A CA 1
ATOM 860 C C . GLU A 1 108 ? -1.245 4.124 -24.984 1.00 66.62 108 GLU A C 1
ATOM 862 O O . GLU A 1 108 ? -1.166 3.441 -23.956 1.00 66.62 108 GLU A O 1
ATOM 867 N N . GLY A 1 109 ? -2.017 5.214 -24.996 1.00 63.03 109 GLY A N 1
ATOM 868 C CA . GLY A 1 109 ? -2.696 5.602 -23.763 1.00 63.03 109 GLY A CA 1
ATOM 869 C C . GLY A 1 109 ? -3.385 6.952 -23.724 1.00 63.03 109 GLY A C 1
ATOM 870 O O . GLY A 1 109 ? -3.833 7.488 -24.736 1.00 63.03 109 GLY A O 1
ATOM 871 N N . ARG A 1 110 ? -3.510 7.464 -22.492 1.00 67.75 110 ARG A N 1
ATOM 872 C CA . ARG A 1 110 ? -4.302 8.653 -22.163 1.00 67.75 110 ARG A CA 1
ATOM 873 C C . ARG A 1 110 ? -3.677 9.886 -22.828 1.00 67.75 110 ARG A C 1
ATOM 875 O O . ARG A 1 110 ? -2.460 10.081 -22.780 1.00 67.75 110 ARG A O 1
ATOM 882 N N . ALA A 1 111 ? -4.519 10.731 -23.429 1.00 62.59 111 ALA A N 1
ATOM 883 C CA . ALA A 1 111 ? -4.087 11.894 -24.211 1.00 62.59 111 ALA A CA 1
ATOM 884 C C . ALA A 1 111 ? -3.130 12.824 -23.437 1.00 62.59 111 ALA A C 1
ATOM 886 O O . ALA A 1 111 ? -2.177 13.332 -24.020 1.00 62.59 111 ALA A O 1
ATOM 887 N N . ASN A 1 112 ? -3.318 12.942 -22.118 1.00 74.56 112 ASN A N 1
ATOM 888 C CA . ASN A 1 112 ? -2.565 13.857 -21.254 1.00 74.56 112 ASN A CA 1
ATOM 889 C C . ASN A 1 112 ? -1.464 13.186 -20.412 1.00 74.56 112 ASN A C 1
ATOM 891 O O . ASN A 1 112 ? -0.862 13.859 -19.591 1.00 74.56 112 ASN A O 1
ATOM 895 N N . GLU A 1 113 ? -1.195 11.890 -20.600 1.00 79.31 113 GLU A N 1
ATOM 896 C CA . GLU A 1 113 ? -0.188 11.170 -19.801 1.00 79.31 113 GLU A CA 1
ATOM 897 C C . GLU A 1 113 ? 1.243 11.609 -20.167 1.00 79.31 113 GLU A C 1
ATOM 899 O O . GLU A 1 113 ? 1.587 11.686 -21.352 1.00 79.31 113 GLU A O 1
ATOM 904 N N . SER A 1 114 ? 2.104 11.892 -19.195 1.00 85.38 114 SER A N 1
ATOM 905 C CA . SER A 1 114 ? 3.515 12.189 -19.477 1.00 85.38 114 SER A CA 1
ATOM 906 C C . SER A 1 114 ? 4.279 10.937 -19.953 1.00 85.38 114 SER A C 1
ATOM 908 O O . SER A 1 114 ? 3.837 9.800 -19.781 1.00 85.38 114 SER A O 1
ATOM 910 N N . LEU A 1 115 ? 5.445 11.109 -20.595 1.00 86.00 115 LEU A N 1
ATOM 911 C CA . LEU A 1 115 ? 6.305 9.960 -20.948 1.00 86.00 115 LEU A CA 1
ATOM 912 C C . LEU A 1 115 ? 6.785 9.201 -19.705 1.00 86.00 115 LEU A C 1
ATOM 914 O O . LEU A 1 115 ? 7.017 7.996 -19.767 1.00 86.00 115 LEU A O 1
ATOM 918 N N . GLU A 1 116 ? 6.930 9.915 -18.593 1.00 85.88 116 GLU A N 1
ATOM 919 C CA . GLU A 1 116 ? 7.312 9.355 -17.307 1.00 85.88 116 GLU A CA 1
ATOM 920 C C . GLU A 1 116 ? 6.192 8.506 -16.705 1.00 85.88 116 GLU A C 1
ATOM 922 O O . GLU A 1 116 ? 6.429 7.338 -16.406 1.00 85.88 116 GLU A O 1
ATOM 927 N N . GLU A 1 117 ? 4.968 9.034 -16.631 1.00 82.06 117 GLU A N 1
ATOM 928 C CA . GLU A 1 117 ? 3.785 8.270 -16.208 1.00 82.06 117 GLU A CA 1
ATOM 929 C C . GLU A 1 117 ? 3.588 7.021 -17.070 1.00 82.06 117 GLU A C 1
ATOM 931 O O . GLU A 1 117 ? 3.327 5.938 -16.549 1.00 82.06 117 GLU A O 1
ATOM 936 N N . TRP A 1 118 ? 3.785 7.136 -18.389 1.00 84.81 118 TRP A N 1
ATOM 937 C CA . TRP A 1 118 ? 3.705 5.989 -19.290 1.00 84.81 118 TRP A CA 1
ATOM 938 C C . TRP A 1 118 ? 4.770 4.928 -18.987 1.00 84.81 118 TRP A C 1
ATOM 940 O O . TRP A 1 118 ? 4.458 3.736 -18.908 1.00 84.81 118 TRP A O 1
ATOM 950 N N . ALA A 1 119 ? 6.026 5.341 -18.793 1.00 88.75 119 ALA A N 1
ATOM 951 C CA . ALA A 1 119 ? 7.108 4.429 -18.437 1.00 88.75 119 ALA A CA 1
ATOM 952 C C . ALA A 1 119 ? 6.852 3.751 -17.081 1.00 88.75 119 ALA A C 1
ATOM 954 O O . ALA A 1 119 ? 7.080 2.547 -16.952 1.00 88.75 119 ALA A O 1
ATOM 955 N N . LEU A 1 120 ? 6.332 4.498 -16.103 1.00 86.38 120 LEU A N 1
ATOM 956 C CA . LEU A 1 120 ? 5.982 4.002 -14.775 1.00 86.38 120 LEU A CA 1
ATOM 957 C C . LEU A 1 120 ? 4.808 3.011 -14.834 1.00 86.38 120 LEU A C 1
ATOM 959 O O . LEU A 1 120 ? 4.876 1.932 -14.247 1.00 86.38 120 LEU A O 1
ATOM 963 N N . ARG A 1 121 ? 3.771 3.309 -15.626 1.00 84.88 121 ARG A N 1
ATOM 964 C CA . ARG A 1 121 ? 2.651 2.395 -15.892 1.00 84.88 121 ARG A CA 1
ATOM 965 C C . ARG A 1 121 ? 3.124 1.097 -16.543 1.00 84.88 121 ARG A C 1
ATOM 967 O O . ARG A 1 121 ? 2.664 0.017 -16.171 1.00 84.88 121 ARG A O 1
ATOM 974 N N . PHE A 1 122 ? 4.062 1.173 -17.487 1.00 88.38 122 PHE A N 1
ATOM 975 C CA . PHE A 1 122 ? 4.640 -0.024 -18.099 1.00 88.38 122 PHE A CA 1
ATOM 976 C C . PHE A 1 122 ? 5.524 -0.814 -17.120 1.00 88.38 122 PHE A C 1
ATOM 978 O O . PHE A 1 122 ? 5.492 -2.046 -17.119 1.00 88.38 122 PHE A O 1
ATOM 985 N N . TYR A 1 123 ? 6.273 -0.132 -16.251 1.00 90.00 123 TYR A N 1
ATOM 986 C CA . TYR A 1 123 ? 7.020 -0.768 -15.166 1.00 90.00 123 TYR A CA 1
ATOM 987 C C . TYR A 1 123 ? 6.085 -1.527 -14.210 1.00 90.00 123 TYR A C 1
ATOM 989 O O . TYR A 1 123 ? 6.307 -2.711 -13.957 1.00 90.00 123 TYR A O 1
ATOM 997 N N . ALA A 1 124 ? 4.985 -0.903 -13.776 1.00 87.81 124 ALA A N 1
ATOM 998 C CA . ALA A 1 124 ? 3.945 -1.543 -12.969 1.00 87.81 124 ALA A CA 1
ATOM 999 C C . ALA A 1 124 ? 3.329 -2.768 -13.658 1.00 87.81 124 ALA A C 1
ATOM 1001 O O . ALA A 1 124 ? 3.113 -3.799 -13.023 1.00 87.81 124 ALA A O 1
ATOM 1002 N N . GLN A 1 125 ? 3.077 -2.695 -14.968 1.00 87.75 125 GLN A N 1
ATOM 1003 C CA . GLN A 1 125 ? 2.585 -3.845 -15.724 1.00 87.75 125 GLN A CA 1
ATOM 1004 C C . GLN A 1 125 ? 3.576 -5.015 -15.660 1.00 87.75 125 GLN A C 1
ATOM 1006 O O . GLN A 1 125 ? 3.173 -6.143 -15.383 1.00 87.75 125 GLN A O 1
ATOM 1011 N N . LYS A 1 126 ? 4.874 -4.760 -15.877 1.00 90.81 126 LYS A N 1
ATOM 1012 C CA . LYS A 1 126 ? 5.917 -5.795 -15.775 1.00 90.81 126 LYS A CA 1
ATOM 1013 C C . LYS A 1 126 ? 6.012 -6.378 -14.370 1.00 90.81 126 LYS A C 1
ATOM 1015 O O . LYS A 1 126 ? 6.207 -7.580 -14.218 1.00 90.81 126 LYS A O 1
ATOM 1020 N N . PHE A 1 127 ? 5.831 -5.535 -13.364 1.00 90.38 127 PHE A N 1
ATOM 1021 C CA . PHE A 1 127 ? 5.788 -5.927 -11.966 1.00 90.38 127 PHE A CA 1
ATOM 1022 C C . PHE A 1 127 ? 4.637 -6.904 -11.684 1.00 90.38 127 PHE A C 1
ATOM 1024 O O . PHE A 1 127 ? 4.865 -7.980 -11.135 1.00 90.38 127 PHE A O 1
ATOM 1031 N N . ILE A 1 128 ? 3.415 -6.571 -12.115 1.00 86.81 128 ILE A N 1
ATOM 1032 C CA . ILE A 1 128 ? 2.237 -7.442 -11.978 1.00 86.81 128 ILE A CA 1
ATOM 1033 C C . ILE A 1 128 ? 2.434 -8.756 -12.745 1.00 86.81 128 ILE A C 1
ATOM 1035 O O . ILE A 1 128 ? 2.117 -9.823 -12.224 1.00 86.81 128 ILE A O 1
ATOM 1039 N N . GLU A 1 129 ? 2.952 -8.696 -13.976 1.00 88.38 129 GLU A N 1
ATOM 1040 C CA . GLU A 1 129 ? 3.225 -9.883 -14.798 1.00 88.38 129 GLU A CA 1
ATOM 1041 C C . GLU A 1 129 ? 4.202 -10.842 -14.101 1.00 88.38 129 GLU A C 1
ATOM 1043 O O . GLU A 1 129 ? 3.966 -12.051 -14.089 1.00 88.38 129 GLU A O 1
ATOM 1048 N N . ASP A 1 130 ? 5.263 -10.312 -13.487 1.00 90.88 130 ASP A N 1
ATOM 1049 C CA . ASP A 1 130 ? 6.229 -11.101 -12.721 1.00 90.88 130 ASP A CA 1
ATOM 1050 C C . ASP A 1 130 ? 5.582 -11.773 -11.501 1.00 90.88 130 ASP A C 1
ATOM 1052 O O . ASP A 1 130 ? 5.687 -12.990 -11.331 1.00 90.88 130 ASP A O 1
ATOM 1056 N N . LEU A 1 131 ? 4.840 -11.010 -10.690 1.00 87.19 131 LEU A N 1
ATOM 1057 C CA . LEU A 1 131 ? 4.155 -11.542 -9.508 1.00 87.19 131 LEU A CA 1
ATOM 1058 C C . LEU A 1 131 ? 3.082 -12.580 -9.861 1.00 87.19 131 LEU A C 1
ATOM 1060 O O . LEU A 1 131 ? 2.939 -13.582 -9.161 1.00 87.19 131 LEU A O 1
ATOM 1064 N N . ALA A 1 132 ? 2.351 -12.384 -10.959 1.00 82.81 132 ALA A N 1
ATOM 1065 C CA . ALA A 1 132 ? 1.343 -13.331 -11.425 1.00 82.81 132 ALA A CA 1
ATOM 1066 C C . ALA A 1 132 ? 1.956 -14.633 -11.972 1.00 82.81 132 ALA A C 1
ATOM 1068 O O . ALA A 1 132 ? 1.327 -15.691 -11.886 1.00 82.81 132 ALA A O 1
ATOM 1069 N N . ALA A 1 133 ? 3.164 -14.568 -12.542 1.00 85.69 133 ALA A N 1
ATOM 1070 C CA . ALA A 1 133 ? 3.894 -15.733 -13.039 1.00 85.69 133 ALA A CA 1
ATOM 1071 C C . ALA A 1 133 ? 4.640 -16.492 -11.930 1.00 85.69 133 ALA A C 1
ATOM 1073 O O . ALA A 1 133 ? 4.964 -17.672 -12.105 1.00 85.69 133 ALA A O 1
ATOM 1074 N N . PHE A 1 134 ? 4.911 -15.836 -10.800 1.00 85.81 134 PHE A N 1
ATOM 1075 C CA . PHE A 1 134 ? 5.655 -16.418 -9.695 1.00 85.81 134 PHE A CA 1
ATOM 1076 C C . PHE A 1 134 ? 4.930 -17.612 -9.061 1.00 85.81 134 PHE A C 1
ATOM 1078 O O . PHE A 1 134 ? 3.746 -17.565 -8.713 1.00 85.81 134 PHE A O 1
ATOM 1085 N N . LYS A 1 135 ? 5.686 -18.695 -8.868 1.00 79.44 135 LYS A N 1
ATOM 1086 C CA . LYS A 1 135 ? 5.261 -19.894 -8.147 1.00 79.44 135 LYS A CA 1
ATOM 1087 C C . LYS A 1 135 ? 6.351 -20.267 -7.145 1.00 79.44 135 LYS A C 1
ATOM 1089 O O . LYS A 1 135 ? 7.478 -20.508 -7.581 1.00 79.44 135 LYS A O 1
ATOM 1094 N N . PRO A 1 136 ? 6.043 -20.321 -5.838 1.00 76.19 136 PRO A N 1
ATOM 1095 C CA . PRO A 1 136 ? 6.989 -20.817 -4.849 1.00 76.19 136 PRO A CA 1
ATOM 1096 C C . PRO A 1 136 ? 7.462 -22.236 -5.191 1.00 76.19 136 PRO A C 1
ATOM 1098 O O . PRO A 1 136 ? 6.707 -23.038 -5.748 1.00 76.19 136 PRO A O 1
ATOM 1101 N N . GLU A 1 137 ? 8.709 -22.555 -4.852 1.00 74.06 137 GLU A N 1
ATOM 1102 C CA . GLU A 1 137 ? 9.260 -23.892 -5.072 1.00 74.06 137 GLU A CA 1
ATOM 1103 C C . GLU A 1 137 ? 8.426 -24.947 -4.327 1.00 74.06 137 GLU A C 1
ATOM 1105 O O . GLU A 1 137 ? 8.101 -24.788 -3.150 1.00 74.06 137 GLU A O 1
ATOM 1110 N N . GLY A 1 138 ? 8.040 -26.015 -5.030 1.00 70.31 138 GLY A N 1
ATOM 1111 C CA . GLY A 1 138 ? 7.207 -27.082 -4.470 1.00 70.31 138 GLY A CA 1
ATOM 1112 C C . GLY A 1 138 ? 5.721 -26.738 -4.296 1.00 70.31 138 GLY A C 1
ATOM 1113 O O . GLY A 1 138 ? 4.999 -27.529 -3.692 1.00 70.31 138 GLY A O 1
ATOM 1114 N N . ALA A 1 139 ? 5.245 -25.595 -4.805 1.00 68.88 139 ALA A N 1
ATOM 1115 C CA . ALA A 1 139 ? 3.829 -25.239 -4.757 1.00 68.88 139 ALA A CA 1
ATOM 1116 C C . ALA A 1 139 ? 3.057 -25.728 -5.996 1.00 68.88 139 ALA A C 1
ATOM 1118 O O . ALA A 1 139 ? 3.383 -25.387 -7.135 1.00 68.88 139 ALA A O 1
ATOM 1119 N N . ASP A 1 140 ? 1.962 -26.457 -5.760 1.00 65.38 140 ASP A N 1
ATOM 1120 C CA . ASP A 1 140 ? 1.035 -26.915 -6.809 1.00 65.38 140 ASP A CA 1
ATOM 1121 C C . ASP A 1 140 ? 0.126 -25.789 -7.348 1.00 65.38 140 ASP A C 1
ATOM 1123 O O . ASP A 1 140 ? -0.535 -25.941 -8.379 1.00 65.38 140 ASP A O 1
ATOM 1127 N N . ARG A 1 141 ? 0.078 -24.638 -6.660 1.00 64.38 141 ARG A N 1
ATOM 1128 C CA . ARG A 1 141 ? -0.727 -23.458 -7.020 1.00 64.38 141 ARG A CA 1
ATOM 1129 C C . ARG A 1 141 ? 0.057 -22.152 -6.853 1.00 64.38 141 ARG A C 1
ATOM 1131 O O . ARG A 1 141 ? 1.058 -22.109 -6.146 1.00 64.38 141 ARG A O 1
ATOM 1138 N N . GLY A 1 142 ? -0.411 -21.096 -7.521 1.00 66.38 142 GLY A N 1
ATOM 1139 C CA . GLY A 1 142 ? 0.154 -19.746 -7.414 1.00 66.38 142 GLY A CA 1
ATOM 1140 C C . GLY A 1 142 ? -0.208 -19.029 -6.105 1.00 66.38 142 GLY A C 1
ATOM 1141 O O . GLY A 1 142 ? -0.868 -19.589 -5.233 1.00 66.38 142 GLY A O 1
ATOM 1142 N 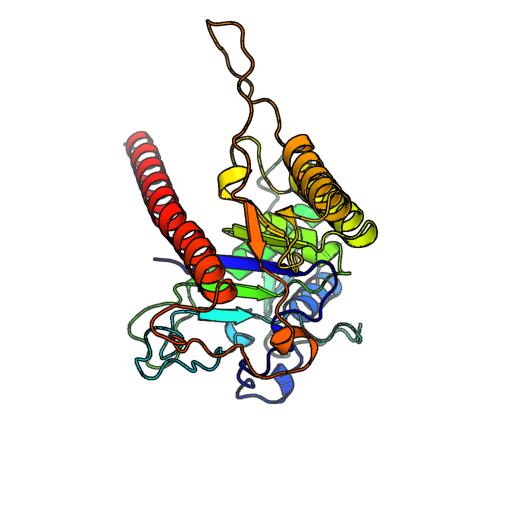N . VAL A 1 143 ? 0.232 -17.777 -5.985 1.00 74.31 143 VAL A N 1
ATOM 1143 C CA . VAL A 1 143 ? -0.002 -16.905 -4.821 1.00 74.31 143 VAL A CA 1
ATOM 1144 C C . VAL A 1 143 ? -1.436 -16.360 -4.836 1.00 74.31 143 VAL A C 1
ATOM 1146 O O . VAL A 1 143 ? -1.876 -15.877 -5.873 1.00 74.31 143 VAL A O 1
ATOM 1149 N N . ASP A 1 144 ? -2.160 -16.398 -3.709 1.00 72.75 144 ASP A N 1
ATOM 1150 C CA . ASP A 1 144 ? -3.507 -15.800 -3.616 1.00 72.75 144 ASP A CA 1
ATOM 1151 C C . ASP A 1 144 ? -3.444 -14.297 -3.305 1.00 72.75 144 ASP A C 1
ATOM 1153 O O . ASP A 1 144 ? -4.131 -13.515 -3.957 1.00 72.75 144 ASP A O 1
ATOM 1157 N N . TYR A 1 145 ? -2.582 -13.890 -2.365 1.00 78.56 145 TYR A N 1
ATOM 1158 C CA . TYR A 1 145 ? -2.401 -12.494 -1.967 1.00 78.56 145 TYR A CA 1
ATOM 1159 C C . TYR A 1 145 ? -0.924 -12.101 -1.845 1.00 78.56 145 TYR A C 1
ATOM 1161 O O . TYR A 1 145 ? -0.116 -12.830 -1.258 1.00 78.56 145 TYR A O 1
ATOM 1169 N N . VAL A 1 146 ? -0.598 -10.909 -2.338 1.00 84.75 146 VAL A N 1
ATOM 1170 C CA . VAL A 1 146 ? 0.665 -10.206 -2.095 1.00 84.75 146 VAL A CA 1
ATOM 1171 C C . VAL A 1 146 ? 0.349 -8.916 -1.350 1.00 84.75 146 VAL A C 1
ATOM 1173 O O . VAL A 1 146 ? -0.377 -8.074 -1.875 1.00 84.75 146 VAL A O 1
ATOM 1176 N N . LEU A 1 147 ? 0.891 -8.763 -0.142 1.00 86.56 147 LEU A N 1
ATOM 1177 C CA . LEU A 1 147 ? 0.919 -7.480 0.549 1.00 86.56 147 LEU A CA 1
ATOM 1178 C C . LEU A 1 147 ? 2.121 -6.675 0.082 1.00 86.56 147 LEU A C 1
ATOM 1180 O O . LEU A 1 147 ? 3.249 -7.155 0.171 1.00 86.56 147 LEU A O 1
ATOM 1184 N N . ILE A 1 148 ? 1.884 -5.455 -0.366 1.00 86.31 148 ILE A N 1
ATOM 1185 C CA . ILE A 1 148 ? 2.923 -4.499 -0.722 1.00 86.31 148 ILE A CA 1
ATOM 1186 C C . ILE A 1 148 ? 2.956 -3.449 0.379 1.00 86.31 148 ILE A C 1
ATOM 1188 O O . ILE A 1 148 ? 2.009 -2.678 0.529 1.00 86.31 148 ILE A O 1
ATOM 1192 N N . ASP A 1 149 ? 4.038 -3.442 1.150 1.00 82.69 149 ASP A N 1
ATOM 1193 C CA . ASP A 1 149 ? 4.240 -2.457 2.206 1.00 82.69 149 ASP A CA 1
ATOM 1194 C C . ASP A 1 149 ? 4.687 -1.127 1.605 1.00 82.69 149 ASP A C 1
ATOM 1196 O O . ASP A 1 149 ? 5.782 -1.024 1.042 1.00 82.69 149 ASP A O 1
ATOM 1200 N N . CYS A 1 150 ? 3.839 -0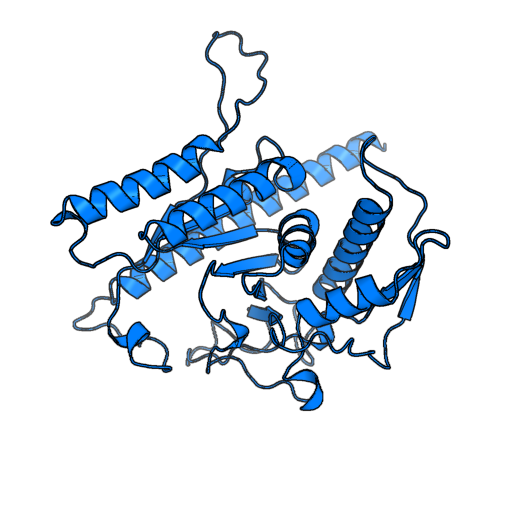.113 1.717 1.00 75.75 150 CYS A N 1
ATOM 1201 C CA . CYS A 1 150 ? 4.158 1.237 1.288 1.00 75.75 150 CYS A CA 1
ATOM 1202 C C . CYS A 1 150 ? 4.451 2.070 2.526 1.00 75.75 150 CYS A C 1
ATOM 1204 O O . CYS A 1 150 ? 3.555 2.650 3.133 1.00 75.75 150 CYS A O 1
ATOM 1206 N N . CYS A 1 151 ? 5.728 2.117 2.905 1.00 67.50 151 CYS A N 1
ATOM 1207 C CA . CYS A 1 151 ? 6.160 2.970 4.002 1.00 67.50 151 CYS A CA 1
ATOM 1208 C C . CYS A 1 151 ? 5.865 4.445 3.652 1.00 67.50 151 CYS A C 1
ATOM 1210 O O . CYS A 1 151 ? 6.173 4.882 2.534 1.00 67.50 151 CYS A O 1
ATOM 1212 N N . PRO A 1 152 ? 5.280 5.222 4.576 1.00 56.62 152 PRO A N 1
ATOM 1213 C CA . PRO A 1 152 ? 4.900 6.602 4.323 1.00 56.62 152 PRO A CA 1
ATOM 1214 C C . PRO A 1 152 ? 6.141 7.485 4.150 1.00 56.62 152 PRO A C 1
ATOM 1216 O O . PRO A 1 152 ? 7.172 7.276 4.788 1.00 56.62 152 PRO A O 1
ATOM 1219 N N . GLY A 1 153 ? 6.034 8.501 3.289 1.00 54.09 153 GLY A N 1
ATOM 1220 C CA . GLY A 1 153 ? 7.110 9.467 3.023 1.00 54.09 153 GLY A CA 1
ATOM 1221 C C . GLY A 1 153 ? 7.745 9.379 1.633 1.00 54.09 153 GLY A C 1
ATOM 1222 O O . GLY A 1 153 ? 8.583 10.216 1.306 1.00 54.09 153 GLY A O 1
ATOM 1223 N N . TYR A 1 154 ? 7.318 8.432 0.796 1.00 59.03 154 TYR A N 1
ATOM 1224 C CA . TYR A 1 154 ? 7.728 8.340 -0.606 1.00 59.03 154 TYR A CA 1
ATOM 1225 C C . TYR A 1 154 ? 6.544 8.633 -1.533 1.00 59.03 154 TYR A C 1
ATOM 1227 O O . TYR A 1 154 ? 5.808 7.723 -1.913 1.00 59.03 154 TYR A O 1
ATOM 1235 N N . LEU A 1 155 ? 6.368 9.907 -1.899 1.00 57.69 155 LEU A N 1
ATOM 1236 C CA . LEU A 1 155 ? 5.300 10.361 -2.806 1.00 57.69 155 LEU A CA 1
ATOM 1237 C C . LEU A 1 155 ? 5.342 9.651 -4.175 1.00 57.69 155 LEU A C 1
ATOM 1239 O O . LEU A 1 155 ? 4.305 9.375 -4.759 1.00 57.69 155 LEU A O 1
ATOM 1243 N N . ASP A 1 156 ? 6.527 9.247 -4.631 1.00 55.50 156 ASP A N 1
ATOM 1244 C CA . ASP A 1 156 ? 6.682 8.516 -5.897 1.00 55.50 156 ASP A CA 1
ATOM 1245 C C . ASP A 1 156 ? 6.329 7.015 -5.772 1.00 55.50 156 ASP A C 1
ATOM 1247 O O . ASP A 1 156 ? 5.949 6.361 -6.744 1.00 55.50 156 ASP A O 1
ATOM 1251 N N . LEU A 1 157 ? 6.442 6.443 -4.563 1.00 62.62 157 LEU A N 1
ATOM 1252 C CA . LEU A 1 157 ? 5.983 5.074 -4.271 1.00 62.62 157 LEU A CA 1
ATOM 1253 C C . LEU A 1 157 ? 4.468 5.007 -4.352 1.00 62.62 157 LEU A C 1
ATOM 1255 O O . LEU A 1 157 ? 3.926 4.057 -4.897 1.00 62.62 157 LEU A O 1
ATOM 1259 N N . VAL A 1 158 ? 3.842 6.047 -3.815 1.00 62.56 158 VAL A N 1
ATOM 1260 C CA . VAL A 1 158 ? 2.411 6.314 -3.775 1.00 62.56 158 VAL A CA 1
ATOM 1261 C C . VAL A 1 158 ? 1.838 6.258 -5.203 1.00 62.56 158 VAL A C 1
ATOM 1263 O O . VAL A 1 158 ? 0.934 5.462 -5.440 1.00 62.56 158 VAL A O 1
ATOM 1266 N N . ASP A 1 159 ? 2.435 6.899 -6.209 1.00 64.25 159 ASP A N 1
ATOM 1267 C CA . ASP A 1 159 ? 1.920 6.813 -7.590 1.00 64.25 159 ASP A CA 1
ATOM 1268 C C . ASP A 1 159 ? 2.048 5.417 -8.229 1.00 64.25 159 ASP A C 1
ATOM 1270 O O . ASP A 1 159 ? 1.099 4.912 -8.841 1.00 64.25 159 ASP A O 1
ATOM 1274 N N . LEU A 1 160 ? 3.191 4.737 -8.063 1.00 65.88 160 LEU A N 1
ATOM 1275 C CA . LEU A 1 160 ? 3.373 3.394 -8.628 1.00 65.88 160 LEU A CA 1
ATOM 1276 C C . LEU A 1 160 ? 2.467 2.363 -7.936 1.00 65.88 160 LEU A C 1
ATOM 1278 O O . LEU A 1 160 ? 1.767 1.587 -8.600 1.00 65.88 160 LEU A O 1
ATOM 1282 N N . THR A 1 161 ? 2.516 2.307 -6.605 1.00 64.94 161 THR A N 1
ATOM 1283 C CA . THR A 1 161 ? 1.849 1.264 -5.822 1.00 64.94 161 THR A CA 1
ATOM 1284 C C . THR A 1 161 ? 0.351 1.487 -5.788 1.00 64.94 161 THR A C 1
ATOM 1286 O O . THR A 1 161 ? -0.393 0.532 -6.008 1.00 64.94 161 THR A O 1
ATOM 1289 N N . MET A 1 162 ? -0.106 2.727 -5.615 1.00 63.62 162 MET A N 1
ATOM 1290 C CA . MET A 1 162 ? -1.528 3.023 -5.514 1.00 63.62 162 MET A CA 1
ATOM 1291 C C . MET A 1 162 ? -2.226 3.147 -6.871 1.00 63.62 162 MET A C 1
ATOM 1293 O O . MET A 1 162 ? -3.403 2.809 -6.982 1.00 63.62 162 MET A O 1
ATOM 1297 N N . GLY A 1 163 ? -1.538 3.640 -7.902 1.00 65.88 163 GLY A N 1
ATOM 1298 C CA . GLY A 1 163 ? -2.149 3.902 -9.206 1.00 65.88 163 GLY A CA 1
ATOM 1299 C C . GLY A 1 163 ? -2.224 2.691 -10.117 1.00 65.88 163 GLY A C 1
ATOM 1300 O O . GLY A 1 163 ? -3.253 2.426 -10.747 1.00 65.88 163 GLY A O 1
ATOM 1301 N N . TYR A 1 164 ? -1.122 1.949 -10.204 1.00 72.50 164 TYR A N 1
ATOM 1302 C CA . TYR A 1 164 ? -0.938 0.988 -11.287 1.00 72.50 164 TYR A CA 1
ATOM 1303 C C . TYR A 1 164 ? -0.847 -0.461 -10.823 1.00 72.50 164 TYR A C 1
ATOM 1305 O O . TYR A 1 164 ? -1.240 -1.348 -11.579 1.00 72.50 164 TYR A O 1
ATOM 1313 N N . MET A 1 165 ? -0.347 -0.710 -9.609 1.00 77.19 165 MET A N 1
ATOM 1314 C CA . MET A 1 165 ? -0.069 -2.072 -9.141 1.00 77.19 165 MET A CA 1
ATOM 1315 C C . MET A 1 165 ? -1.191 -2.687 -8.299 1.00 77.19 165 MET A C 1
ATOM 1317 O O . MET A 1 165 ? -1.424 -3.891 -8.397 1.00 77.19 165 MET A O 1
ATOM 1321 N N . ALA A 1 166 ? -1.887 -1.899 -7.472 1.00 79.75 166 ALA A N 1
ATOM 1322 C CA . ALA A 1 166 ? -2.826 -2.459 -6.504 1.00 79.75 166 ALA A CA 1
ATOM 1323 C C . ALA A 1 166 ? -4.151 -2.928 -7.130 1.00 79.75 166 ALA A C 1
ATOM 1325 O O . ALA A 1 166 ? -4.892 -2.173 -7.779 1.00 79.75 166 ALA A O 1
ATOM 1326 N N . ASP A 1 167 ? -4.543 -4.163 -6.809 1.00 82.06 167 ASP A N 1
ATOM 1327 C CA . ASP A 1 167 ? -5.941 -4.560 -6.939 1.00 82.06 167 ASP A CA 1
ATOM 1328 C C . ASP A 1 167 ? -6.785 -3.813 -5.902 1.00 82.06 167 ASP A C 1
ATOM 1330 O O . ASP A 1 167 ? -7.873 -3.350 -6.253 1.00 82.06 167 ASP A O 1
ATOM 1334 N N . ARG A 1 168 ? -6.259 -3.655 -4.676 1.00 85.12 168 ARG A N 1
ATOM 1335 C CA . ARG A 1 168 ? -6.896 -2.967 -3.543 1.00 85.12 168 ARG A CA 1
ATOM 1336 C C . ARG A 1 168 ? -5.883 -2.153 -2.742 1.00 85.12 168 ARG A C 1
ATOM 1338 O O . ARG A 1 168 ? -4.761 -2.604 -2.521 1.00 85.12 168 ARG A O 1
ATOM 1345 N N . ILE A 1 169 ? -6.326 -1.007 -2.246 1.00 87.62 169 ILE A N 1
ATOM 1346 C CA . ILE A 1 169 ? -5.561 -0.104 -1.389 1.00 87.62 169 ILE A CA 1
ATOM 1347 C C . ILE A 1 169 ? -6.213 -0.109 -0.011 1.00 87.62 169 ILE A C 1
ATOM 1349 O O . ILE A 1 169 ? -7.406 0.179 0.116 1.00 87.62 169 ILE A O 1
ATOM 1353 N N . VAL A 1 170 ? -5.432 -0.436 1.012 1.00 88.56 170 VAL A N 1
ATOM 1354 C CA . VAL A 1 170 ? -5.849 -0.386 2.412 1.00 88.56 170 VAL A CA 1
ATOM 1355 C C . VAL A 1 170 ? -5.155 0.807 3.059 1.00 88.56 170 VAL A C 1
ATOM 1357 O O . VAL A 1 170 ? -3.935 0.821 3.196 1.00 88.56 170 VAL A O 1
ATOM 1360 N N . LEU A 1 171 ? -5.936 1.821 3.432 1.00 88.75 171 LEU A N 1
ATOM 1361 C CA . LEU A 1 171 ? -5.440 3.019 4.107 1.00 88.75 171 LEU A CA 1
ATOM 1362 C C . LEU A 1 171 ? -5.686 2.893 5.606 1.00 88.75 171 LEU A C 1
ATOM 1364 O O . LEU A 1 171 ? -6.839 2.814 6.042 1.00 88.75 171 LEU A O 1
ATOM 1368 N N . VAL A 1 172 ? -4.614 2.911 6.395 1.00 89.06 172 VAL A N 1
ATOM 1369 C CA . VAL A 1 172 ? -4.689 2.855 7.857 1.00 89.06 172 VAL A CA 1
ATOM 1370 C C . VAL A 1 172 ? -4.385 4.235 8.433 1.00 89.06 172 VAL A C 1
ATOM 1372 O O . VAL A 1 172 ? -3.336 4.819 8.163 1.00 89.06 172 VAL A O 1
ATOM 1375 N N . SER A 1 173 ? -5.309 4.784 9.227 1.00 90.06 173 SER A N 1
ATOM 1376 C CA . SER A 1 173 ? -5.162 6.130 9.792 1.00 90.06 173 SER A CA 1
ATOM 1377 C C . SER A 1 173 ? -5.599 6.220 11.254 1.00 90.06 173 SER A C 1
ATOM 1379 O O . SER A 1 173 ? -6.646 5.709 11.649 1.00 90.06 173 SER A O 1
ATOM 1381 N N . GLY A 1 174 ? -4.803 6.907 12.074 1.00 91.12 174 GLY A N 1
ATOM 1382 C CA . GLY A 1 174 ? -5.187 7.284 13.433 1.00 91.12 174 GLY A CA 1
ATOM 1383 C C . GLY A 1 174 ? -6.231 8.408 13.468 1.00 91.12 174 GLY A C 1
ATOM 1384 O O . GLY A 1 174 ? -6.536 9.048 12.468 1.00 91.12 174 GLY A O 1
ATOM 1385 N N . LEU A 1 175 ? -6.766 8.693 14.658 1.00 92.19 175 LEU A N 1
ATOM 1386 C CA . LEU A 1 175 ? -7.810 9.717 14.840 1.00 92.19 175 LEU A CA 1
ATOM 1387 C C . LEU A 1 175 ? -7.280 11.120 15.179 1.00 92.19 175 LEU A C 1
ATOM 1389 O O . LEU A 1 175 ? -8.059 12.064 15.323 1.00 92.19 175 LEU A O 1
ATOM 1393 N N . ASN A 1 176 ? -5.968 11.284 15.359 1.00 90.69 176 ASN A N 1
ATOM 1394 C CA . ASN A 1 176 ? -5.409 12.601 15.656 1.00 90.69 176 ASN A CA 1
ATOM 1395 C C . ASN A 1 176 ? -5.404 13.504 14.404 1.00 90.69 176 ASN A C 1
ATOM 1397 O O . ASN A 1 176 ? -5.577 13.048 13.274 1.00 90.69 176 ASN A O 1
ATOM 1401 N N . HIS A 1 177 ? -5.197 14.805 14.611 1.00 90.50 177 HIS A N 1
ATOM 1402 C CA . HIS A 1 177 ? -5.248 15.791 13.530 1.00 90.50 177 HIS A CA 1
ATOM 1403 C C . HIS A 1 177 ? -4.218 15.534 12.417 1.00 90.50 177 HIS A C 1
ATOM 1405 O O . HIS A 1 177 ? -4.548 15.704 11.248 1.00 90.50 177 HIS A O 1
ATOM 1411 N N . GLN A 1 178 ? -3.006 15.089 12.765 1.00 88.31 178 GLN A N 1
ATOM 1412 C CA . GLN A 1 178 ? -1.944 14.815 11.791 1.00 88.31 178 GLN A CA 1
ATOM 1413 C C . GLN A 1 178 ? -2.306 13.623 10.896 1.00 88.31 178 GLN A C 1
ATOM 1415 O O . GLN A 1 178 ? -2.208 13.726 9.680 1.00 88.31 178 GLN A O 1
ATOM 1420 N N . ASN A 1 179 ? -2.807 12.533 11.482 1.00 89.19 179 ASN A N 1
ATOM 1421 C CA . ASN A 1 179 ? -3.251 11.352 10.745 1.00 89.19 179 ASN A CA 1
ATOM 1422 C C . ASN A 1 179 ? -4.436 11.646 9.811 1.00 89.19 179 ASN A C 1
ATOM 1424 O O . ASN A 1 179 ? -4.461 11.157 8.683 1.00 89.19 179 ASN A O 1
ATOM 1428 N N . ILE A 1 180 ? -5.408 12.451 10.256 1.00 91.69 180 ILE A N 1
ATOM 1429 C CA . ILE A 1 180 ? -6.560 12.828 9.423 1.00 91.69 180 ILE A CA 1
ATOM 1430 C C . ILE A 1 180 ? -6.123 13.740 8.269 1.00 91.69 180 ILE A C 1
ATOM 1432 O O . ILE A 1 180 ? -6.580 13.545 7.148 1.00 91.69 180 ILE A O 1
ATOM 1436 N N . ALA A 1 181 ? -5.215 14.689 8.512 1.00 89.69 181 ALA A N 1
ATOM 1437 C CA . ALA A 1 181 ? -4.652 15.523 7.449 1.00 89.69 181 ALA A CA 1
ATOM 1438 C C . ALA A 1 181 ? -3.838 14.691 6.440 1.00 89.69 181 ALA A C 1
ATOM 1440 O O . ALA A 1 181 ? -3.977 14.874 5.236 1.00 89.69 181 ALA A O 1
ATOM 1441 N N . GLY A 1 182 ? -3.041 13.728 6.915 1.00 86.06 182 GLY A N 1
ATOM 1442 C CA . GLY A 1 182 ? -2.317 12.798 6.044 1.00 86.06 182 GLY A CA 1
ATOM 1443 C C . GLY A 1 182 ? -3.250 11.919 5.205 1.00 86.06 182 GLY A C 1
ATOM 1444 O O . GLY A 1 182 ? -2.978 11.685 4.028 1.00 86.06 182 GLY A O 1
ATOM 1445 N N . LEU A 1 183 ? -4.376 11.476 5.778 1.00 89.62 183 LEU A N 1
ATOM 1446 C CA . LEU A 1 183 ? -5.419 10.757 5.043 1.00 89.62 183 LEU A CA 1
ATOM 1447 C C . LEU A 1 183 ? -6.042 11.631 3.947 1.00 89.62 183 LEU A C 1
ATOM 1449 O O . LEU A 1 183 ? -6.227 11.143 2.838 1.00 89.62 183 LEU A O 1
ATOM 1453 N N . ASP A 1 184 ? -6.338 12.898 4.243 1.00 91.44 184 ASP A N 1
ATOM 1454 C CA . ASP A 1 184 ? -6.898 13.855 3.282 1.00 91.44 184 ASP A CA 1
ATOM 1455 C C . ASP A 1 184 ? -5.971 14.047 2.071 1.00 91.44 184 ASP A C 1
ATOM 1457 O O . ASP A 1 184 ? -6.379 13.810 0.936 1.00 91.44 184 ASP A O 1
ATOM 1461 N N . GLU A 1 185 ? -4.691 14.351 2.305 1.00 86.38 185 GLU A N 1
ATOM 1462 C CA . GLU A 1 185 ? -3.704 14.517 1.227 1.00 86.38 185 GLU A CA 1
ATOM 1463 C C . GLU A 1 185 ? -3.490 13.225 0.419 1.00 86.38 185 GLU A C 1
ATOM 1465 O O . GLU A 1 185 ? -3.392 13.262 -0.810 1.00 86.38 185 GLU A O 1
ATOM 1470 N N . THR A 1 186 ? -3.482 12.065 1.087 1.00 84.50 186 THR A N 1
ATOM 1471 C CA . THR A 1 186 ? -3.365 10.760 0.410 1.00 84.50 186 THR A CA 1
ATOM 1472 C C . THR A 1 186 ? -4.574 10.502 -0.488 1.00 84.50 186 THR A C 1
ATOM 1474 O O . THR A 1 186 ? -4.422 10.099 -1.641 1.00 84.50 186 THR A O 1
ATOM 1477 N N . LEU A 1 187 ? -5.788 10.758 0.011 1.00 87.69 187 LEU A N 1
ATOM 1478 C CA . LEU A 1 187 ? -7.016 10.587 -0.762 1.00 87.69 187 LEU A CA 1
ATOM 1479 C C . LEU A 1 187 ? -7.089 11.565 -1.934 1.00 87.69 187 LEU A C 1
ATOM 1481 O O . LEU A 1 187 ? -7.492 11.160 -3.020 1.00 87.69 187 LEU A O 1
ATOM 1485 N N . LYS A 1 188 ? -6.643 12.809 -1.761 1.00 87.00 188 LYS A N 1
ATOM 1486 C CA . LYS A 1 188 ? -6.563 13.792 -2.843 1.00 87.00 188 LYS A CA 1
ATOM 1487 C C . LYS A 1 188 ? -5.734 13.283 -4.020 1.00 87.00 188 LYS A C 1
ATOM 1489 O O . LYS A 1 188 ? -6.252 13.169 -5.128 1.00 87.00 188 LYS A O 1
ATOM 1494 N N . SER A 1 189 ? -4.492 12.877 -3.753 1.00 80.38 189 SER A N 1
ATOM 1495 C CA . SER A 1 189 ? -3.597 12.291 -4.762 1.00 80.38 189 SER A CA 1
ATOM 1496 C C . SER A 1 189 ? -4.202 11.029 -5.396 1.00 80.38 189 SER A C 1
ATOM 1498 O O . SER A 1 189 ? -4.204 10.863 -6.617 1.00 80.38 189 SER A O 1
ATOM 1500 N N . LEU A 1 190 ? -4.808 10.156 -4.585 1.00 81.06 190 LEU A N 1
ATOM 1501 C CA . LEU A 1 190 ? -5.472 8.947 -5.071 1.00 81.06 190 LEU A CA 1
ATOM 1502 C C . LEU A 1 190 ? -6.628 9.228 -6.032 1.00 81.06 190 LEU A C 1
ATOM 1504 O O . LEU A 1 190 ? -6.807 8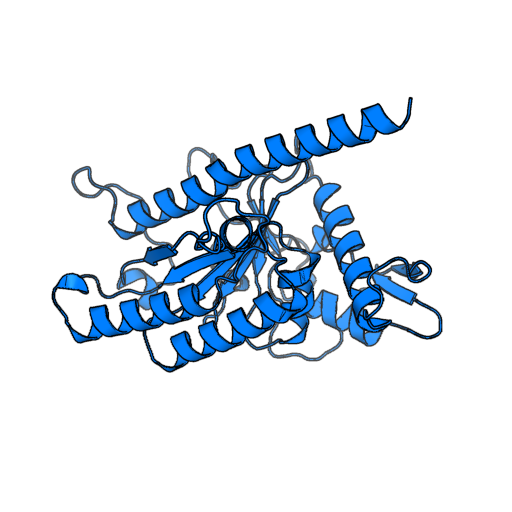.498 -7.009 1.00 81.06 190 LEU A O 1
ATOM 1508 N N . ARG A 1 191 ? -7.465 10.221 -5.731 1.00 84.19 191 ARG A N 1
ATOM 1509 C CA . ARG A 1 191 ? -8.677 10.499 -6.508 1.00 84.19 191 ARG A CA 1
ATOM 1510 C C . ARG A 1 191 ? -8.390 11.263 -7.788 1.00 84.19 191 ARG A C 1
ATOM 1512 O O . ARG A 1 191 ? -9.063 10.988 -8.779 1.00 84.19 191 ARG A O 1
ATOM 1519 N N . ASP A 1 192 ? -7.409 12.158 -7.778 1.00 74.62 192 ASP A N 1
ATOM 1520 C CA . ASP A 1 192 ? -7.089 12.977 -8.946 1.00 74.62 192 ASP A CA 1
ATOM 1521 C C . ASP A 1 192 ? -6.530 12.124 -10.101 1.00 74.62 192 ASP A C 1
ATOM 1523 O O . ASP A 1 192 ? -6.869 12.354 -11.264 1.00 74.62 192 ASP A O 1
ATOM 1527 N N . GLU A 1 193 ? -5.735 11.091 -9.796 1.00 68.00 193 GLU A N 1
ATOM 1528 C CA . GLU A 1 193 ? -4.914 10.432 -10.826 1.00 68.00 193 GLU A CA 1
ATOM 1529 C C . GLU A 1 193 ? -5.108 8.906 -10.916 1.00 68.00 193 GLU A C 1
ATOM 1531 O O . GLU A 1 193 ? -5.030 8.311 -12.006 1.00 68.00 193 GLU A O 1
ATOM 1536 N N . ASN A 1 194 ? -5.447 8.264 -9.793 1.00 72.50 194 ASN A N 1
ATOM 1537 C CA . ASN A 1 194 ? -5.171 6.842 -9.583 1.00 72.50 194 ASN A CA 1
ATOM 1538 C C . ASN A 1 194 ? -6.436 5.967 -9.497 1.00 72.50 194 ASN A C 1
ATOM 1540 O O . ASN A 1 194 ? -6.536 4.936 -10.171 1.00 72.50 194 ASN A O 1
ATOM 1544 N N . ILE A 1 195 ? -7.461 6.387 -8.754 1.00 80.31 195 ILE A N 1
ATOM 1545 C CA . ILE A 1 195 ? -8.732 5.660 -8.647 1.00 80.31 195 ILE A CA 1
ATOM 1546 C C . ILE A 1 195 ? -9.776 6.305 -9.557 1.00 80.31 195 ILE A C 1
ATOM 1548 O O . ILE A 1 195 ? -10.319 7.363 -9.255 1.00 80.31 195 ILE A O 1
ATOM 1552 N N . ARG A 1 196 ? -10.132 5.615 -10.645 1.00 79.75 196 ARG A N 1
ATOM 1553 C CA . ARG A 1 196 ? -11.158 6.091 -11.586 1.00 79.75 196 ARG A CA 1
ATOM 1554 C C . ARG A 1 196 ? -12.528 6.274 -10.924 1.00 79.75 196 ARG A C 1
ATOM 1556 O O . ARG A 1 196 ? -12.871 5.581 -9.962 1.00 79.75 196 ARG A O 1
ATOM 1563 N N . LEU A 1 197 ? -13.327 7.152 -11.526 1.00 83.62 197 LEU A N 1
ATOM 1564 C CA . LEU A 1 197 ? -14.741 7.323 -11.211 1.00 83.62 197 LEU A CA 1
ATOM 1565 C C . LEU A 1 197 ? -15.492 5.976 -11.281 1.00 83.62 197 LEU A C 1
ATOM 1567 O O . LEU A 1 197 ? -15.268 5.172 -12.185 1.00 83.62 197 LEU A O 1
ATOM 1571 N N . GLY A 1 198 ? -16.364 5.722 -10.311 1.00 83.31 198 GLY A N 1
ATOM 1572 C CA . GLY A 1 198 ? -17.119 4.483 -10.127 1.00 83.31 198 GLY A CA 1
ATOM 1573 C C . GLY A 1 198 ? -16.384 3.391 -9.350 1.00 83.31 198 GLY A C 1
ATOM 1574 O O . GLY A 1 198 ? -17.029 2.448 -8.895 1.00 83.31 198 GLY A O 1
ATOM 1575 N N . LEU A 1 199 ? -15.063 3.499 -9.162 1.00 85.00 199 LEU A N 1
ATOM 1576 C CA . LEU A 1 199 ? -14.257 2.422 -8.575 1.00 85.00 199 LEU A CA 1
ATOM 1577 C C . LEU A 1 199 ? -13.874 2.645 -7.111 1.00 85.00 199 LEU A C 1
ATOM 1579 O O . LEU A 1 199 ? -13.295 1.735 -6.517 1.00 85.00 199 LEU A O 1
ATOM 1583 N N . TYR A 1 200 ? -14.205 3.795 -6.515 1.00 88.38 200 TYR A N 1
ATOM 1584 C CA . TYR A 1 200 ? -13.727 4.165 -5.178 1.00 88.38 200 TYR A CA 1
ATOM 1585 C C . TYR A 1 200 ? -13.998 3.094 -4.116 1.00 88.38 200 TYR A C 1
ATOM 1587 O O . TYR A 1 200 ? -13.059 2.605 -3.489 1.00 88.38 200 TYR A O 1
ATOM 1595 N N . SER A 1 201 ? -15.246 2.633 -4.011 1.00 88.19 201 SER A N 1
ATOM 1596 C CA . SER A 1 201 ? -15.636 1.595 -3.045 1.00 88.19 201 SER A CA 1
ATOM 1597 C C . SER A 1 201 ? -15.021 0.214 -3.270 1.00 88.19 201 SER A C 1
ATOM 1599 O O . SER A 1 201 ? -14.868 -0.560 -2.330 1.00 88.19 201 SER A O 1
ATOM 1601 N N . SER A 1 202 ? -14.678 -0.105 -4.517 1.00 85.25 202 SER A N 1
ATOM 1602 C CA . SER A 1 202 ? -14.057 -1.382 -4.880 1.00 85.25 202 SER A CA 1
ATOM 1603 C C . SER A 1 202 ? -12.533 -1.349 -4.807 1.00 85.25 202 SER A C 1
ATOM 1605 O O . SER A 1 202 ? -11.894 -2.395 -4.798 1.00 85.25 202 SER A O 1
ATOM 1607 N N . LYS A 1 203 ? -11.927 -0.158 -4.797 1.00 85.94 203 LYS A N 1
ATOM 1608 C CA . LYS A 1 203 ? -10.472 0.012 -4.835 1.00 85.94 203 LYS A CA 1
ATOM 1609 C C . LYS A 1 203 ? -9.883 0.401 -3.494 1.00 85.94 203 LYS A C 1
ATOM 1611 O O . LYS A 1 203 ? -8.790 -0.065 -3.192 1.00 85.94 203 LYS A O 1
ATOM 1616 N N . ALA A 1 204 ? -10.582 1.210 -2.709 1.00 89.31 204 ALA A N 1
ATOM 1617 C CA . ALA A 1 204 ? -10.108 1.673 -1.415 1.00 89.31 204 ALA A CA 1
ATOM 1618 C C . ALA A 1 204 ? -10.854 0.988 -0.264 1.00 89.31 204 ALA A C 1
ATOM 1620 O O . ALA A 1 204 ? -12.054 0.728 -0.344 1.00 89.31 204 ALA A O 1
ATOM 1621 N N . MET A 1 205 ? -10.136 0.751 0.827 1.00 92.62 205 MET A N 1
ATOM 1622 C CA . MET A 1 205 ? -10.662 0.368 2.133 1.00 92.62 205 MET A CA 1
ATOM 1623 C C . MET A 1 205 ? -9.982 1.234 3.189 1.00 92.62 205 MET A C 1
ATOM 1625 O O . MET A 1 205 ? -8.765 1.408 3.144 1.00 92.62 205 MET A O 1
ATOM 1629 N N . ILE A 1 206 ? -10.753 1.764 4.137 1.00 93.69 206 ILE A N 1
ATOM 1630 C CA . ILE A 1 206 ? -10.229 2.633 5.196 1.00 93.69 206 ILE A CA 1
ATOM 1631 C C . ILE A 1 206 ? -10.308 1.910 6.535 1.00 93.69 206 ILE A C 1
ATOM 1633 O O . ILE A 1 206 ? -11.351 1.369 6.904 1.00 93.69 206 ILE A O 1
ATOM 1637 N N . ILE A 1 207 ? -9.220 1.935 7.292 1.00 94.06 207 ILE A N 1
ATOM 1638 C CA . ILE A 1 207 ? -9.158 1.383 8.641 1.00 94.06 207 ILE A CA 1
ATOM 1639 C C . ILE A 1 207 ? -8.713 2.493 9.588 1.00 94.06 207 ILE A C 1
ATOM 1641 O O . ILE A 1 207 ? -7.568 2.939 9.557 1.00 94.06 207 ILE A O 1
ATOM 1645 N N . PHE A 1 208 ? -9.608 2.918 10.475 1.00 93.62 208 PHE A N 1
ATOM 1646 C CA . PHE A 1 208 ? -9.232 3.802 11.569 1.00 93.62 208 PHE A CA 1
ATOM 1647 C C . PHE A 1 208 ? -8.591 2.979 12.685 1.00 93.62 208 PHE A C 1
ATOM 1649 O O . PHE A 1 208 ? -9.230 2.089 13.252 1.00 93.62 208 PHE A O 1
ATOM 1656 N N . SER A 1 209 ? -7.323 3.245 12.991 1.00 91.00 209 SER A N 1
ATOM 1657 C CA . SER A 1 209 ? -6.548 2.483 13.969 1.00 91.00 209 SER A CA 1
ATOM 1658 C C . SER A 1 209 ? -5.416 3.322 14.577 1.00 91.00 209 SER A C 1
ATOM 1660 O O . SER A 1 209 ? -4.698 3.990 13.835 1.00 91.00 209 SER A O 1
ATOM 1662 N N . PRO A 1 210 ? -5.197 3.270 15.902 1.00 89.69 210 PRO A N 1
ATOM 1663 C CA . PRO A 1 210 ? -6.069 2.664 16.905 1.00 89.69 210 PRO A CA 1
ATOM 1664 C C . PRO A 1 210 ? -7.245 3.587 17.276 1.00 89.69 210 PRO A C 1
ATOM 1666 O O . PRO A 1 210 ? -7.105 4.809 17.326 1.00 89.69 210 PRO A O 1
ATOM 1669 N N . VAL A 1 211 ? -8.394 2.999 17.614 1.00 90.56 211 VAL A N 1
ATOM 1670 C CA . VAL A 1 211 ? -9.570 3.703 18.154 1.00 90.56 211 VAL A CA 1
ATOM 1671 C C . VAL A 1 211 ? -9.723 3.372 19.643 1.00 90.56 211 VAL A C 1
ATOM 1673 O O . VAL A 1 211 ? -9.808 2.195 19.981 1.00 90.56 211 VAL A O 1
ATOM 1676 N N . PRO A 1 212 ? -9.764 4.352 20.564 1.00 86.88 212 PRO A N 1
ATOM 1677 C CA . PRO A 1 212 ? -9.966 4.090 21.991 1.00 86.88 212 PRO A CA 1
ATOM 1678 C C . PRO A 1 212 ? -11.157 3.157 22.264 1.00 86.88 212 PRO A C 1
ATOM 1680 O O . PRO A 1 212 ? -12.241 3.368 21.732 1.00 86.88 212 PRO A O 1
ATOM 1683 N N . SER A 1 213 ? -10.997 2.142 23.119 1.00 77.69 213 SER A N 1
ATOM 1684 C CA . SER A 1 213 ? -12.036 1.116 23.341 1.00 77.69 213 SER A CA 1
ATOM 1685 C C . SER A 1 213 ? -13.358 1.669 23.895 1.00 77.69 213 SER A C 1
ATOM 1687 O O . SER A 1 213 ? -14.409 1.078 23.675 1.00 77.69 213 SER A O 1
ATOM 1689 N N . HIS A 1 214 ? -13.314 2.829 24.557 1.00 75.56 214 HIS A N 1
ATOM 1690 C CA . HIS A 1 214 ? -14.478 3.566 25.066 1.00 75.56 214 HIS A CA 1
ATOM 1691 C C . HIS A 1 214 ? -14.863 4.747 24.163 1.00 75.56 214 HIS A C 1
ATOM 1693 O O . HIS A 1 214 ? -15.356 5.767 24.639 1.00 75.56 214 HIS A O 1
ATOM 1699 N N . PHE A 1 215 ? -14.602 4.662 22.854 1.00 74.38 215 PHE A N 1
ATOM 1700 C CA . PHE A 1 215 ? -14.828 5.791 21.949 1.00 74.38 215 PHE A CA 1
ATOM 1701 C C . PHE A 1 215 ? -16.280 6.268 21.922 1.00 74.38 215 PHE A C 1
ATOM 1703 O O . PHE A 1 215 ? -16.517 7.454 21.728 1.00 74.38 215 PHE A O 1
ATOM 1710 N N . HIS A 1 216 ? -17.250 5.379 22.144 1.00 74.75 216 HIS A N 1
ATOM 1711 C CA . HIS A 1 216 ? -18.659 5.761 22.220 1.00 74.75 216 HIS A CA 1
ATOM 1712 C C . HIS A 1 216 ? -18.975 6.657 23.429 1.00 74.75 216 HIS A C 1
ATOM 1714 O O . HIS A 1 216 ? -19.885 7.483 23.343 1.00 74.75 216 HIS A O 1
ATOM 1720 N N . ASP A 1 217 ? -18.188 6.547 24.501 1.00 82.75 217 ASP A N 1
ATOM 1721 C CA . ASP A 1 217 ? -18.385 7.271 25.759 1.00 82.75 217 ASP A CA 1
ATOM 1722 C C . ASP A 1 217 ? -17.666 8.631 25.774 1.00 82.75 217 ASP A C 1
ATOM 1724 O O . ASP A 1 217 ? -17.944 9.473 26.626 1.00 82.75 217 ASP A O 1
ATOM 1728 N N . GLN A 1 218 ? -16.760 8.871 24.819 1.00 86.50 218 GLN A N 1
ATOM 1729 C CA . GLN A 1 218 ? -15.949 10.088 24.729 1.00 86.50 218 GLN A CA 1
ATOM 1730 C C . GLN A 1 218 ? -16.371 10.931 23.515 1.00 86.50 218 GLN A C 1
ATOM 1732 O O . GLN A 1 218 ? -16.101 10.540 22.373 1.00 86.50 218 GLN A O 1
ATOM 1737 N N . PRO A 1 219 ? -17.046 12.082 23.718 1.00 89.44 219 PRO A N 1
ATOM 1738 C CA . PRO A 1 219 ? -17.450 12.982 22.636 1.00 89.44 219 PRO A CA 1
ATOM 1739 C C . PRO A 1 219 ? -16.308 13.323 21.673 1.00 89.44 219 PRO A C 1
ATOM 1741 O O . PRO A 1 219 ? -16.491 13.240 20.463 1.00 89.44 219 PRO A O 1
ATOM 1744 N N . GLU A 1 220 ? -15.113 13.586 22.195 1.00 89.88 220 GLU A N 1
ATOM 1745 C CA . GLU A 1 220 ? -13.940 13.996 21.424 1.00 89.88 220 GLU A CA 1
ATOM 1746 C C . GLU A 1 220 ? -13.484 12.903 20.450 1.00 89.88 220 GLU A C 1
ATOM 1748 O O . GLU A 1 220 ? -13.094 13.194 19.317 1.00 89.88 220 GLU A O 1
ATOM 1753 N N . THR A 1 221 ? -13.571 11.632 20.860 1.00 89.25 221 THR A N 1
ATOM 1754 C CA . THR A 1 221 ? -13.213 10.499 19.997 1.00 89.25 221 THR A CA 1
ATOM 1755 C C . THR A 1 221 ? -14.256 10.297 18.899 1.00 89.25 221 THR A C 1
ATOM 1757 O O . THR A 1 221 ? -13.890 10.041 17.751 1.00 89.25 221 THR A O 1
ATOM 1760 N N . ARG A 1 222 ? -15.550 10.466 19.208 1.00 90.69 222 ARG A N 1
ATOM 1761 C CA . ARG A 1 222 ? -16.621 10.413 18.196 1.00 90.69 222 ARG A CA 1
ATOM 1762 C C . ARG A 1 222 ? -16.484 11.531 17.177 1.00 90.69 222 ARG A C 1
ATOM 1764 O O . ARG A 1 222 ? -16.601 11.273 15.987 1.00 90.69 222 ARG A O 1
ATOM 1771 N N . GLU A 1 223 ? -16.199 12.747 17.629 1.00 92.69 223 GLU A N 1
ATOM 1772 C CA . GLU A 1 223 ? -15.947 13.880 16.741 1.00 92.69 223 GLU A CA 1
ATOM 1773 C C . GLU A 1 223 ? -14.714 13.644 15.866 1.00 92.69 223 GLU A C 1
ATOM 1775 O O . GLU A 1 223 ? -14.740 13.946 14.677 1.00 92.69 223 GLU A O 1
ATOM 1780 N N . ALA A 1 224 ? -13.641 13.074 16.420 1.00 92.81 224 ALA A N 1
ATOM 1781 C CA . ALA A 1 224 ? -12.449 12.733 15.651 1.00 92.81 224 ALA A CA 1
ATOM 1782 C C . ALA A 1 224 ? -12.715 11.670 14.581 1.00 92.81 224 ALA A C 1
ATOM 1784 O O . ALA A 1 224 ? -12.321 11.852 13.429 1.00 92.81 224 ALA A O 1
ATOM 1785 N N . LEU A 1 225 ? -13.432 10.603 14.938 1.00 94.62 225 LEU A N 1
ATOM 1786 C CA . LEU A 1 225 ? -13.856 9.581 13.987 1.00 94.62 225 LEU A CA 1
ATOM 1787 C C . LEU A 1 225 ? -14.776 10.173 12.914 1.00 94.62 225 LEU A C 1
ATOM 1789 O O . LEU A 1 225 ? -14.575 9.906 11.734 1.00 94.62 225 LEU A O 1
ATOM 1793 N N . GLN A 1 226 ? -15.733 11.021 13.300 1.00 95.31 226 GLN A N 1
ATOM 1794 C CA . GLN A 1 226 ? -16.631 11.682 12.357 1.00 95.31 226 GLN A CA 1
ATOM 1795 C C . GLN A 1 226 ? -15.861 12.574 11.380 1.00 95.31 226 GLN A C 1
ATOM 1797 O O . GLN A 1 226 ? -16.120 12.498 10.186 1.00 95.31 226 GLN A O 1
ATOM 1802 N N . ARG A 1 227 ? -14.857 13.333 11.845 1.00 95.94 227 ARG A N 1
ATOM 1803 C CA . ARG A 1 227 ? -13.969 14.103 10.956 1.00 95.94 227 ARG A CA 1
ATOM 1804 C C . ARG A 1 227 ? -13.259 13.206 9.945 1.00 95.94 227 ARG A C 1
ATOM 1806 O O . ARG A 1 227 ? -13.251 13.530 8.765 1.00 95.94 227 ARG A O 1
ATOM 1813 N N . GLY A 1 228 ? -12.695 12.080 10.387 1.00 95.12 228 GLY A N 1
ATOM 1814 C CA . GLY A 1 228 ? -12.066 11.111 9.484 1.00 95.12 228 GLY A CA 1
ATOM 1815 C C . GLY A 1 228 ? -13.051 10.560 8.448 1.00 95.12 228 GLY A C 1
ATOM 1816 O O . GLY A 1 228 ? -12.747 10.518 7.259 1.00 95.12 228 GLY A O 1
ATOM 1817 N N . VAL A 1 229 ? -14.261 10.200 8.881 1.00 96.19 229 VAL A N 1
ATOM 1818 C CA . VAL A 1 229 ? -15.344 9.749 7.994 1.00 96.19 229 VAL A CA 1
ATOM 1819 C C . VAL A 1 229 ? -15.739 10.840 6.996 1.00 96.19 229 VAL A C 1
ATOM 1821 O O . VAL A 1 229 ? -15.924 10.547 5.818 1.00 96.19 229 VAL A O 1
ATOM 1824 N N . ASP A 1 230 ? -15.863 12.092 7.431 1.00 96.38 230 ASP A N 1
ATOM 1825 C CA . ASP A 1 230 ? -16.257 13.211 6.573 1.00 96.38 230 ASP A CA 1
ATOM 1826 C C . ASP A 1 230 ? -15.203 13.505 5.498 1.00 96.38 230 ASP A C 1
ATOM 1828 O O . ASP A 1 230 ? -15.577 13.755 4.350 1.00 96.38 230 ASP A O 1
ATOM 1832 N N . VAL A 1 231 ? -13.910 13.380 5.828 1.00 95.69 231 VAL A N 1
ATOM 1833 C CA . VAL A 1 231 ? -12.817 13.417 4.842 1.00 95.69 231 VAL A CA 1
ATOM 1834 C C . VAL A 1 231 ? -13.002 12.308 3.806 1.00 95.69 231 VAL A C 1
ATOM 1836 O O . VAL A 1 231 ? -13.064 12.584 2.618 1.00 95.69 231 VAL A O 1
ATOM 1839 N N . VAL A 1 232 ? -13.189 11.051 4.216 1.00 94.75 232 VAL A N 1
ATOM 1840 C CA . VAL A 1 232 ? -13.380 9.936 3.262 1.00 94.75 232 VAL A CA 1
ATOM 1841 C C . VAL A 1 232 ? -14.581 10.172 2.336 1.00 94.75 232 VAL A C 1
ATOM 1843 O O . VAL A 1 232 ? -14.526 9.859 1.142 1.00 94.75 232 VAL A O 1
ATOM 1846 N N . LYS A 1 233 ? -15.669 10.736 2.874 1.00 93.31 233 LYS A N 1
ATOM 1847 C CA . LYS A 1 233 ? -16.898 11.035 2.129 1.00 93.31 233 LYS A CA 1
ATOM 1848 C C . LYS A 1 233 ? -16.751 12.196 1.149 1.00 93.31 233 LYS A C 1
ATOM 1850 O O . LYS A 1 233 ? -17.432 12.173 0.123 1.00 93.31 233 LYS A O 1
ATOM 1855 N N . SER A 1 234 ? -15.915 13.195 1.441 1.00 93.38 234 SER A N 1
ATOM 1856 C CA . SER A 1 234 ? -15.727 14.361 0.562 1.00 93.38 234 SER A CA 1
ATOM 1857 C C . SER A 1 234 ? -15.148 13.967 -0.804 1.00 93.38 234 SER A C 1
ATOM 1859 O O . SER A 1 234 ? -15.432 14.625 -1.802 1.00 93.38 234 SER A O 1
ATOM 1861 N N . TYR A 1 235 ? -14.436 12.839 -0.857 1.00 92.19 235 TYR A N 1
ATOM 1862 C CA . TYR A 1 235 ? -13.816 12.266 -2.053 1.00 92.19 235 TYR A CA 1
ATOM 1863 C C . TYR A 1 235 ? -14.723 11.352 -2.895 1.00 92.19 235 TYR A C 1
ATOM 1865 O O . TYR A 1 235 ? -14.280 10.811 -3.913 1.00 92.19 235 TYR A O 1
ATOM 1873 N N . CYS A 1 236 ? -15.993 11.183 -2.508 1.00 89.56 236 CYS A N 1
ATOM 1874 C CA . CYS A 1 236 ? -16.988 10.506 -3.343 1.00 89.56 236 CYS A CA 1
ATOM 1875 C C . CYS A 1 236 ? -17.475 11.450 -4.442 1.00 89.56 236 CYS A C 1
ATOM 1877 O O . CYS A 1 236 ? -18.168 12.438 -4.174 1.00 89.56 236 CYS A O 1
ATOM 1879 N N . LEU A 1 237 ? -17.132 11.124 -5.683 1.00 87.19 237 LEU A N 1
ATOM 1880 C CA . LEU A 1 237 ? -17.431 11.958 -6.833 1.00 87.19 237 LEU A CA 1
ATOM 1881 C C . LEU A 1 237 ? -18.852 11.680 -7.352 1.00 87.19 237 LEU A C 1
ATOM 1883 O O . LEU A 1 237 ? -19.389 10.575 -7.183 1.00 87.19 237 LEU A O 1
ATOM 1887 N N . PRO A 1 238 ? -19.504 12.684 -7.965 1.00 83.62 238 PRO A N 1
ATOM 1888 C CA . PRO A 1 238 ? -20.745 12.457 -8.688 1.00 83.62 238 PRO A CA 1
ATOM 1889 C C . PRO A 1 238 ? -20.479 11.516 -9.866 1.00 83.62 238 PRO A C 1
ATOM 1891 O O . PRO A 1 238 ? -19.516 11.687 -10.609 1.00 83.62 238 PRO A O 1
ATOM 1894 N N . LEU A 1 239 ? -21.339 10.518 -10.025 1.00 80.81 239 LEU A N 1
ATOM 1895 C CA . LEU A 1 239 ? -21.411 9.723 -11.237 1.00 80.81 239 LEU A CA 1
ATOM 1896 C C . LEU A 1 239 ? -22.236 10.521 -12.241 1.00 80.81 239 LEU A C 1
ATOM 1898 O O . LEU A 1 239 ? -23.385 10.868 -11.950 1.00 80.81 239 LEU A O 1
ATOM 1902 N N . ASP A 1 240 ? -21.654 10.806 -13.404 1.00 72.19 240 ASP A N 1
ATOM 1903 C CA . ASP A 1 240 ? -22.432 11.283 -14.540 1.00 72.19 240 ASP A CA 1
ATOM 1904 C C . ASP A 1 240 ? -23.499 10.230 -14.828 1.00 72.19 240 ASP A C 1
ATOM 1906 O O . ASP A 1 240 ? -23.181 9.072 -15.106 1.00 72.19 240 ASP A O 1
ATOM 1910 N N . ASP A 1 241 ? -24.770 10.604 -14.709 1.00 62.94 241 ASP A N 1
ATOM 1911 C CA . ASP A 1 241 ? -25.845 9.731 -15.140 1.00 62.94 241 ASP A CA 1
ATOM 1912 C C . ASP A 1 241 ? -26.893 10.533 -15.895 1.00 62.94 241 ASP A C 1
ATOM 1914 O O . ASP A 1 241 ? -27.380 11.574 -15.436 1.00 62.94 241 ASP A O 1
ATOM 1918 N N . ASP A 1 242 ? -27.268 9.957 -17.032 1.00 55.34 242 ASP A N 1
ATOM 1919 C CA . ASP A 1 242 ? -28.417 10.225 -17.894 1.00 55.34 242 ASP A CA 1
ATOM 1920 C C . ASP A 1 242 ? -29.718 9.876 -17.124 1.00 55.34 242 ASP A C 1
ATOM 1922 O O . ASP A 1 242 ? -30.606 9.138 -17.566 1.00 55.34 242 ASP A O 1
ATOM 1926 N N . SER A 1 243 ? -29.789 10.326 -15.867 1.00 51.09 243 SER A N 1
ATOM 1927 C CA . SER A 1 243 ? -30.780 9.914 -14.888 1.00 51.09 243 SER A CA 1
ATOM 1928 C C . SER A 1 243 ? -32.087 10.642 -15.168 1.00 51.09 243 SER A C 1
ATOM 1930 O O . SER A 1 243 ? -32.271 11.823 -14.872 1.00 51.09 243 SER A O 1
ATOM 1932 N N . ARG A 1 244 ? -33.045 9.884 -15.707 1.00 55.03 244 ARG A N 1
ATOM 1933 C CA . ARG A 1 244 ? -34.440 10.283 -15.966 1.00 55.03 244 ARG A CA 1
ATOM 1934 C C . ARG A 1 244 ? -35.201 10.815 -14.731 1.00 55.03 244 ARG A C 1
ATOM 1936 O O . ARG A 1 244 ? -36.361 11.185 -14.866 1.00 55.03 244 ARG A O 1
ATOM 1943 N N . GLU A 1 245 ? -34.573 10.864 -13.553 1.00 58.03 245 GLU A N 1
ATOM 1944 C CA . GLU A 1 245 ? -35.183 11.206 -12.258 1.00 58.03 245 GLU A CA 1
ATOM 1945 C C . GLU A 1 245 ? -34.533 12.404 -11.533 1.00 58.03 245 GLU A C 1
ATOM 1947 O O . GLU A 1 245 ? -34.971 12.763 -10.443 1.00 58.03 245 GLU A O 1
ATOM 1952 N N . GLY A 1 246 ? -33.524 13.068 -12.113 1.00 57.16 246 GLY A N 1
ATOM 1953 C CA . GLY A 1 246 ? -33.028 14.360 -11.605 1.00 57.16 246 GLY A CA 1
ATOM 1954 C C . GLY A 1 246 ? -32.272 14.329 -10.266 1.00 57.16 246 GLY A C 1
ATOM 1955 O O . GLY A 1 246 ? -32.007 15.390 -9.699 1.00 57.16 246 GLY A O 1
ATOM 1956 N N . VAL A 1 247 ? -31.897 13.149 -9.761 1.00 56.66 247 VAL A N 1
ATOM 1957 C CA . VAL A 1 247 ? -31.022 12.998 -8.587 1.00 56.66 247 VAL A CA 1
ATOM 1958 C C . VAL A 1 247 ? -29.645 12.519 -9.059 1.00 56.66 247 VAL A C 1
ATOM 1960 O O . VAL A 1 247 ? -29.544 11.384 -9.531 1.00 56.66 247 VAL A O 1
ATOM 1963 N N . PRO A 1 248 ? -28.577 13.334 -8.927 1.00 60.41 248 PRO A N 1
ATOM 1964 C CA . PRO A 1 248 ? -27.230 12.922 -9.303 1.00 60.41 248 PRO A CA 1
ATOM 1965 C C . PRO A 1 248 ? -26.823 11.691 -8.498 1.00 60.41 248 PRO A C 1
ATOM 1967 O O . PRO A 1 248 ? -26.822 11.720 -7.261 1.00 60.41 248 PRO A O 1
ATOM 1970 N N . ARG A 1 249 ? -26.471 10.604 -9.187 1.00 73.75 249 ARG A N 1
ATOM 1971 C CA . ARG A 1 249 ? -25.883 9.447 -8.515 1.00 73.75 249 ARG A CA 1
ATOM 1972 C C . ARG A 1 249 ? -24.504 9.839 -7.997 1.00 73.75 249 ARG A C 1
ATOM 1974 O O . ARG A 1 249 ? -23.765 10.565 -8.649 1.00 73.75 249 ARG A O 1
ATOM 1981 N N . LYS A 1 250 ? -24.157 9.376 -6.801 1.00 77.88 250 LYS A N 1
ATOM 1982 C CA . LYS A 1 250 ? -22.802 9.489 -6.254 1.00 77.88 250 LYS A CA 1
ATOM 1983 C C . LYS A 1 250 ? -22.165 8.115 -6.236 1.00 77.88 250 LYS A C 1
ATOM 1985 O O . LYS A 1 250 ? -22.868 7.109 -6.132 1.00 77.88 250 LYS A O 1
ATOM 1990 N N . GLU A 1 251 ? -20.844 8.082 -6.321 1.00 85.50 251 GLU A N 1
ATOM 1991 C CA . GLU A 1 251 ? -20.101 6.866 -6.027 1.00 85.50 251 GLU A CA 1
ATOM 1992 C C . GLU A 1 251 ? -20.449 6.320 -4.641 1.00 85.50 251 GLU A C 1
ATOM 1994 O O . GLU A 1 251 ? -20.769 7.059 -3.707 1.00 85.50 251 GLU A O 1
ATOM 1999 N N . LEU A 1 252 ? -20.346 5.000 -4.516 1.00 86.44 252 LEU A N 1
ATOM 2000 C CA . LEU A 1 252 ? -20.429 4.335 -3.226 1.00 86.44 252 LEU A CA 1
ATOM 2001 C C . LEU A 1 252 ? -19.185 4.650 -2.387 1.00 86.44 252 LEU A C 1
ATOM 2003 O O . LEU A 1 252 ? -18.069 4.726 -2.909 1.00 86.44 252 LEU A O 1
ATOM 2007 N N . PHE A 1 253 ? -19.394 4.766 -1.078 1.00 89.75 253 PHE A N 1
ATOM 2008 C CA . PHE A 1 253 ? -18.326 4.929 -0.096 1.00 89.75 253 PHE A CA 1
ATOM 2009 C C . PHE A 1 253 ? -17.466 3.659 -0.001 1.00 89.75 253 PHE A C 1
ATOM 2011 O O . PHE A 1 253 ? -18.007 2.556 -0.133 1.00 89.75 253 PHE A O 1
ATOM 2018 N N . PRO A 1 254 ? -16.153 3.782 0.258 1.00 92.00 254 PRO A N 1
ATOM 2019 C CA . PRO A 1 254 ? -15.323 2.629 0.573 1.00 92.00 254 PRO A CA 1
ATOM 2020 C C . PRO A 1 254 ? -15.750 1.966 1.885 1.00 92.00 254 PRO A C 1
ATOM 2022 O O . PRO A 1 254 ? -16.260 2.654 2.777 1.00 92.00 254 PRO A O 1
ATOM 2025 N N . PRO A 1 255 ? -15.537 0.644 2.029 1.00 94.19 255 PRO A N 1
ATOM 2026 C CA . PRO A 1 255 ? -15.647 -0.024 3.315 1.00 94.19 255 PRO A CA 1
ATOM 2027 C C . PRO A 1 255 ? -14.754 0.668 4.348 1.00 94.19 255 PRO A C 1
ATOM 2029 O O . PRO A 1 255 ? -13.592 0.982 4.073 1.00 94.19 255 PRO A O 1
ATOM 2032 N N . MET A 1 256 ? -15.313 0.916 5.531 1.00 95.31 256 MET A N 1
ATOM 2033 C CA . MET A 1 256 ? -14.625 1.584 6.631 1.00 95.31 256 MET A CA 1
ATOM 2034 C C . MET A 1 256 ? -14.718 0.729 7.887 1.00 95.31 256 MET A C 1
ATOM 2036 O O . MET A 1 256 ? -15.811 0.323 8.282 1.00 95.31 256 MET A O 1
ATOM 2040 N N . PHE A 1 257 ? -13.582 0.516 8.540 1.00 95.00 257 PHE A N 1
ATOM 2041 C CA . PHE A 1 257 ? -13.484 -0.267 9.765 1.00 95.00 257 PHE A CA 1
ATOM 2042 C C . PHE A 1 257 ? -12.787 0.526 10.866 1.00 95.00 257 PHE A C 1
ATOM 2044 O O . PHE A 1 257 ? -12.036 1.466 10.611 1.00 95.00 257 PHE A O 1
ATOM 2051 N N . THR A 1 258 ? -13.019 0.122 12.110 1.00 93.75 258 THR A N 1
ATOM 2052 C CA . THR A 1 258 ? -12.315 0.648 13.282 1.00 93.75 258 THR A CA 1
ATOM 2053 C C . THR A 1 258 ? -11.618 -0.495 13.998 1.00 93.75 258 THR A C 1
ATOM 2055 O O . THR A 1 258 ? -12.271 -1.483 14.341 1.00 93.75 258 THR A O 1
ATOM 2058 N N . LEU A 1 259 ? -10.327 -0.348 14.281 1.00 91.81 259 LEU A N 1
ATOM 2059 C CA . LEU A 1 259 ? -9.586 -1.288 15.116 1.00 91.81 259 LEU A CA 1
ATOM 2060 C C . LEU A 1 259 ? -9.418 -0.719 16.527 1.00 91.81 259 LEU A C 1
ATOM 2062 O O . LEU A 1 259 ? -8.864 0.375 16.680 1.00 91.81 259 LEU A O 1
ATOM 2066 N N . PRO A 1 260 ? -9.879 -1.431 17.571 1.00 90.06 260 PRO A N 1
ATOM 2067 C CA . PRO A 1 260 ? -9.783 -0.936 18.931 1.00 90.06 260 PRO A CA 1
ATOM 2068 C C . PRO A 1 260 ? -8.327 -0.888 19.400 1.00 90.06 260 PRO A C 1
ATOM 2070 O O . PRO A 1 260 ? -7.528 -1.793 19.138 1.00 90.06 260 PRO A O 1
ATOM 2073 N N . TYR A 1 261 ? -7.993 0.158 20.153 1.00 87.75 261 TYR A N 1
ATOM 2074 C CA . TYR A 1 261 ? -6.718 0.273 20.837 1.00 87.75 261 TYR A CA 1
ATOM 2075 C C . TYR A 1 261 ? -6.517 -0.940 21.741 1.00 87.75 261 TYR A C 1
ATOM 2077 O O . TYR A 1 261 ? -7.349 -1.260 22.589 1.00 87.75 261 TYR A O 1
ATOM 2085 N N . THR A 1 262 ? -5.379 -1.599 21.567 1.00 84.69 262 THR A N 1
ATOM 2086 C CA . THR A 1 262 ? -5.015 -2.773 22.350 1.00 84.69 262 THR A CA 1
ATOM 2087 C C . THR A 1 262 ? -3.638 -2.536 22.944 1.00 84.69 262 THR A C 1
ATOM 2089 O O . THR A 1 262 ? -2.660 -2.461 22.205 1.00 84.69 262 THR A O 1
ATOM 2092 N N . LEU A 1 263 ? -3.550 -2.440 24.278 1.00 83.31 263 LEU A N 1
ATOM 2093 C CA . LEU A 1 263 ? -2.303 -2.127 24.992 1.00 83.31 263 LEU A CA 1
ATOM 2094 C C . LEU A 1 263 ? -1.144 -3.040 24.572 1.00 83.31 263 LEU A C 1
ATOM 2096 O O . LEU A 1 263 ? -0.025 -2.570 24.406 1.00 83.31 263 LEU A O 1
ATOM 2100 N N . HIS A 1 264 ? -1.425 -4.326 24.346 1.00 82.50 264 HIS A N 1
ATOM 2101 C CA . HIS A 1 264 ? -0.442 -5.309 23.882 1.00 82.50 264 HIS A CA 1
ATOM 2102 C C . HIS A 1 264 ? 0.285 -4.863 22.607 1.00 82.50 264 HIS A C 1
ATOM 2104 O O . HIS A 1 264 ? 1.503 -4.971 22.547 1.00 82.50 264 HIS A O 1
ATOM 2110 N N . LEU A 1 265 ? -0.434 -4.291 21.634 1.00 80.44 265 LEU A N 1
ATOM 2111 C CA . LEU A 1 265 ? 0.155 -3.807 20.379 1.00 80.44 265 LEU A CA 1
ATOM 2112 C C . LEU A 1 265 ? 1.028 -2.560 20.572 1.00 80.44 265 LEU A C 1
ATOM 2114 O O . LEU A 1 265 ? 1.866 -2.272 19.729 1.00 80.44 265 LEU A O 1
ATOM 2118 N N . ALA A 1 266 ? 0.847 -1.822 21.670 1.00 79.19 266 ALA A N 1
ATOM 2119 C CA . ALA A 1 266 ? 1.659 -0.649 21.983 1.00 79.19 266 ALA A CA 1
ATOM 2120 C C . ALA A 1 266 ? 2.959 -0.992 22.734 1.00 79.19 266 ALA A C 1
ATOM 2122 O O . ALA A 1 266 ? 3.870 -0.169 22.766 1.00 79.19 266 ALA A O 1
ATOM 2123 N N . ILE A 1 267 ? 3.038 -2.165 23.374 1.00 81.12 267 ILE A N 1
ATOM 2124 C CA . ILE A 1 267 ? 4.152 -2.529 24.272 1.00 81.12 267 ILE A CA 1
ATOM 2125 C C . ILE A 1 267 ? 4.857 -3.834 23.892 1.00 81.12 267 ILE A C 1
ATOM 2127 O O . ILE A 1 267 ? 5.802 -4.236 24.572 1.00 81.12 267 ILE A O 1
ATOM 2131 N N . SER A 1 268 ? 4.376 -4.544 22.871 1.00 80.12 268 SER A N 1
ATOM 2132 C CA . SER A 1 268 ? 4.885 -5.858 22.500 1.00 80.12 268 SER A CA 1
ATOM 2133 C C . SER A 1 268 ? 5.082 -5.982 21.001 1.00 80.12 268 SER A C 1
ATOM 2135 O O . SER A 1 268 ? 4.165 -5.745 20.224 1.00 80.12 268 SER A O 1
ATOM 2137 N N . ASP A 1 269 ? 6.247 -6.500 20.621 1.00 73.38 269 ASP A N 1
ATOM 2138 C CA . ASP A 1 269 ? 6.499 -6.950 19.253 1.00 73.38 269 ASP A CA 1
ATOM 2139 C C . ASP A 1 269 ? 5.772 -8.273 18.957 1.00 73.38 269 ASP A C 1
ATOM 2141 O O . ASP A 1 269 ? 5.623 -8.682 17.809 1.00 73.38 269 ASP A O 1
ATOM 2145 N N . LYS A 1 270 ? 5.303 -8.997 19.980 1.00 77.50 270 LYS A N 1
ATOM 2146 C CA . LYS A 1 270 ? 4.593 -10.258 19.751 1.00 77.50 270 LYS A CA 1
ATOM 2147 C C . LYS A 1 270 ? 3.207 -9.967 19.169 1.00 77.50 270 LYS A C 1
ATOM 2149 O O . LYS A 1 270 ? 2.505 -9.119 19.717 1.00 77.50 270 LYS A O 1
ATOM 2154 N N . PRO A 1 271 ? 2.751 -10.708 18.145 1.00 74.38 271 PRO A N 1
ATOM 2155 C CA . PRO A 1 271 ? 1.374 -10.612 17.672 1.00 74.38 271 PRO A CA 1
ATOM 2156 C C . PRO A 1 271 ? 0.367 -10.808 18.809 1.00 74.38 271 PRO A C 1
ATOM 2158 O O . PRO A 1 271 ? 0.621 -11.560 19.755 1.00 74.38 271 PRO A O 1
ATOM 2161 N N . LEU A 1 272 ? -0.792 -10.156 18.703 1.00 77.94 272 LEU A N 1
ATOM 2162 C CA . LEU A 1 272 ? -1.886 -10.374 19.644 1.00 77.94 272 LEU A CA 1
ATOM 2163 C C . LEU A 1 272 ? -2.338 -11.840 19.578 1.00 77.94 272 LEU A C 1
ATOM 2165 O O . LEU A 1 272 ? -2.610 -12.357 18.493 1.00 77.94 272 LEU A O 1
ATOM 2169 N N . GLN A 1 273 ? -2.444 -12.512 20.725 1.00 77.00 273 GLN A N 1
ATOM 2170 C CA . GLN A 1 273 ? -2.940 -13.889 20.759 1.00 77.00 273 GLN A CA 1
ATOM 2171 C C . GLN A 1 273 ? -4.378 -13.961 20.233 1.00 77.00 273 GLN A C 1
ATOM 2173 O O . GLN A 1 273 ? -5.189 -13.069 20.482 1.00 77.00 273 GLN A O 1
ATOM 2178 N N . ARG A 1 274 ? -4.672 -15.024 19.479 1.00 76.19 274 ARG A N 1
ATOM 2179 C CA . ARG A 1 274 ? -5.988 -15.288 18.866 1.00 76.19 274 ARG A CA 1
ATOM 2180 C C . ARG A 1 274 ? -6.918 -16.094 19.765 1.00 76.19 274 ARG A C 1
ATOM 2182 O O . ARG A 1 274 ? -8.059 -16.352 19.385 1.00 76.19 274 ARG A O 1
ATOM 2189 N N . ASP A 1 275 ? -6.409 -16.552 20.902 1.00 75.94 275 ASP A N 1
ATOM 2190 C CA . ASP A 1 275 ? -7.116 -17.495 21.749 1.00 75.94 275 ASP A CA 1
ATOM 2191 C C . ASP A 1 275 ? -8.379 -16.864 22.320 1.00 75.94 275 ASP A C 1
ATOM 2193 O O . ASP A 1 275 ? -8.402 -15.701 22.731 1.00 75.94 275 ASP A O 1
ATOM 2197 N N . ARG A 1 276 ? -9.450 -17.658 22.329 1.00 74.06 276 ARG A N 1
ATOM 2198 C CA . ARG A 1 276 ? -10.710 -17.239 22.927 1.00 74.06 276 ARG A CA 1
ATOM 2199 C C . ARG A 1 276 ? -10.537 -17.162 24.436 1.00 74.06 276 ARG A C 1
ATOM 2201 O O . ARG A 1 276 ? -10.197 -18.160 25.072 1.00 74.06 276 ARG A O 1
ATOM 2208 N N . VAL A 1 277 ? -10.831 -16.008 25.016 1.00 70.56 277 VAL A N 1
ATOM 2209 C CA . VAL A 1 277 ? -10.878 -15.834 26.468 1.00 70.56 277 VAL A CA 1
ATOM 2210 C C . VAL A 1 277 ? -12.333 -16.005 26.879 1.00 70.56 277 VAL A C 1
ATOM 2212 O O . VAL A 1 277 ? -13.206 -15.318 26.366 1.00 70.56 277 VAL A O 1
ATOM 2215 N N . LEU A 1 278 ? -12.612 -16.978 27.752 1.00 77.31 278 LEU A N 1
ATOM 2216 C CA . LEU A 1 278 ? -13.980 -17.318 28.181 1.00 77.31 278 LEU A CA 1
ATOM 2217 C C . LEU A 1 278 ? -14.938 -17.681 27.024 1.00 77.31 278 LEU A C 1
ATOM 2219 O O . LEU A 1 278 ? -16.148 -17.540 27.144 1.00 77.31 278 LEU A O 1
ATOM 2223 N N . GLY A 1 279 ? -14.402 -18.194 25.912 1.00 77.44 279 GLY A N 1
ATOM 2224 C CA . GLY A 1 279 ? -15.189 -18.574 24.733 1.00 77.44 279 GLY A CA 1
ATOM 2225 C C . GLY A 1 279 ? -15.404 -17.447 23.718 1.00 77.44 279 GLY A C 1
ATOM 2226 O O . GLY A 1 279 ? -15.862 -17.726 22.608 1.00 77.44 279 GLY A O 1
ATOM 2227 N N . GLU A 1 280 ? -14.992 -16.219 24.027 1.00 76.44 280 GLU A N 1
ATOM 2228 C CA . GLU A 1 280 ? -15.126 -15.049 23.154 1.00 76.44 280 GLU A CA 1
ATOM 2229 C C . GLU A 1 280 ? -13.792 -14.689 22.496 1.00 76.44 280 GLU A C 1
ATOM 2231 O O . GLU A 1 280 ? -12.720 -14.868 23.081 1.00 76.44 280 GLU A O 1
ATOM 2236 N N . LEU A 1 281 ? -13.845 -14.225 21.246 1.00 80.88 281 LEU A N 1
ATOM 2237 C CA . LEU A 1 281 ? -12.666 -13.699 20.565 1.00 80.88 281 LEU A CA 1
ATOM 2238 C C . LEU A 1 281 ? -12.372 -12.293 21.104 1.00 80.88 281 LEU A C 1
ATOM 2240 O O . LEU A 1 281 ? -13.304 -11.538 21.369 1.00 80.88 281 LEU A O 1
ATOM 2244 N N . PRO A 1 282 ? -11.097 -11.895 21.244 1.00 83.19 282 PRO A N 1
ATOM 2245 C CA . PRO A 1 282 ? -10.782 -10.509 21.560 1.00 83.19 282 PRO A CA 1
ATOM 2246 C C . PRO A 1 282 ? -11.411 -9.563 20.516 1.00 83.19 282 PRO A C 1
ATOM 2248 O O . PRO A 1 282 ? -11.260 -9.840 19.322 1.00 83.19 282 PRO A O 1
ATOM 2251 N N . PRO A 1 283 ? -12.021 -8.426 20.911 1.00 84.75 283 PRO A N 1
ATOM 2252 C CA . PRO A 1 283 ? -12.709 -7.515 19.983 1.00 84.75 283 PRO A CA 1
ATOM 2253 C C . PRO A 1 283 ? -11.848 -7.053 18.802 1.00 84.75 283 PRO A C 1
ATOM 2255 O O . PRO A 1 283 ? -12.341 -6.813 17.704 1.00 84.75 283 PRO A O 1
ATOM 2258 N N . TYR A 1 284 ? -10.532 -6.958 19.008 1.00 86.81 284 TYR A N 1
ATOM 2259 C CA . TYR A 1 284 ? -9.582 -6.681 17.935 1.00 86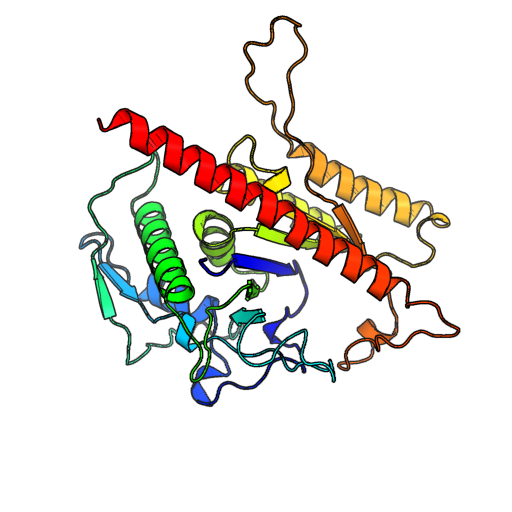.81 284 TYR A CA 1
ATOM 2260 C C . TYR A 1 284 ? -9.628 -7.748 16.830 1.00 86.81 284 TYR A C 1
ATOM 2262 O O . TYR A 1 284 ? -9.718 -7.413 15.654 1.00 86.81 284 TYR A O 1
ATOM 2270 N N . TRP A 1 285 ? -9.604 -9.035 17.193 1.00 85.94 285 TRP A N 1
ATOM 2271 C CA . TRP A 1 285 ? -9.627 -10.137 16.228 1.00 85.94 285 TRP A CA 1
ATOM 2272 C C . TRP A 1 285 ? -10.973 -10.285 15.525 1.00 85.94 285 TRP A C 1
ATOM 2274 O O . TRP A 1 285 ? -10.983 -10.659 14.358 1.00 85.94 285 TRP A O 1
ATOM 2284 N N . GLU A 1 286 ? -12.082 -9.952 16.186 1.00 86.00 286 GLU A N 1
ATOM 2285 C CA . GLU A 1 286 ? -13.398 -9.894 15.534 1.00 86.00 286 GLU A CA 1
ATOM 2286 C C . GLU A 1 286 ? -13.387 -8.895 14.371 1.00 86.00 286 GLU A C 1
ATOM 2288 O O . GLU A 1 286 ? -13.719 -9.256 13.245 1.00 86.00 286 GLU A O 1
ATOM 2293 N N . ARG A 1 287 ? -12.878 -7.678 14.607 1.00 89.62 287 ARG A N 1
ATOM 2294 C CA . ARG A 1 287 ? -12.732 -6.658 13.556 1.00 89.62 287 ARG A CA 1
ATOM 2295 C C . ARG A 1 287 ? -11.766 -7.068 12.451 1.00 89.62 287 ARG A C 1
ATOM 2297 O O . ARG A 1 287 ? -12.022 -6.787 11.286 1.00 89.62 287 ARG A O 1
ATOM 2304 N N . ILE A 1 288 ? -10.672 -7.753 12.787 1.00 87.12 288 ILE A N 1
ATOM 2305 C CA . ILE A 1 288 ? -9.749 -8.286 11.776 1.00 87.12 288 ILE A CA 1
ATOM 2306 C C . ILE A 1 288 ? -10.443 -9.315 10.877 1.00 87.12 288 ILE A C 1
ATOM 2308 O O . ILE A 1 288 ? -10.220 -9.288 9.669 1.00 87.12 288 ILE A O 1
ATOM 2312 N N . TYR A 1 289 ? -11.287 -10.197 11.423 1.00 84.38 289 TYR A N 1
ATOM 2313 C CA . TYR A 1 289 ? -12.039 -11.146 10.598 1.00 84.38 289 TYR A CA 1
ATOM 2314 C C . TYR A 1 289 ? -13.046 -10.443 9.683 1.00 84.38 289 TYR A C 1
ATOM 2316 O O . TYR A 1 289 ? -13.094 -10.774 8.504 1.00 84.38 289 TYR A O 1
ATOM 2324 N N . GLU A 1 290 ? -13.754 -9.418 10.166 1.00 87.88 290 GLU A N 1
ATOM 2325 C CA . GLU A 1 290 ? -14.645 -8.605 9.321 1.00 87.88 290 GLU A CA 1
ATOM 2326 C C . GLU A 1 290 ? -13.897 -7.950 8.144 1.00 87.88 290 GLU A C 1
ATOM 2328 O O . GLU A 1 290 ? -14.365 -7.987 7.007 1.00 87.88 290 GLU A O 1
ATOM 2333 N N . ILE A 1 291 ? -12.709 -7.388 8.399 1.00 88.75 291 ILE A N 1
ATOM 2334 C CA . ILE A 1 291 ? -11.855 -6.784 7.362 1.00 88.75 291 ILE A CA 1
ATOM 2335 C C . ILE A 1 291 ? -11.433 -7.830 6.322 1.00 88.75 291 ILE A C 1
ATOM 2337 O O . ILE A 1 291 ? -11.465 -7.572 5.119 1.00 88.75 291 ILE A O 1
ATOM 2341 N N . VAL A 1 292 ? -11.027 -9.017 6.776 1.00 83.00 292 VAL A N 1
ATOM 2342 C CA . VAL A 1 292 ? -10.608 -10.115 5.895 1.00 83.00 292 VAL A CA 1
ATOM 2343 C C . VAL A 1 292 ? -11.772 -10.613 5.036 1.00 83.00 292 VAL A C 1
ATOM 2345 O O . VAL A 1 292 ? -11.588 -10.815 3.835 1.00 83.00 292 VAL A O 1
ATOM 2348 N N . ASP A 1 293 ? -12.961 -10.767 5.615 1.00 82.31 293 ASP A N 1
ATOM 2349 C CA . ASP A 1 293 ? -14.155 -11.212 4.893 1.00 82.31 293 ASP A CA 1
ATOM 2350 C C . ASP A 1 293 ? -14.582 -10.191 3.823 1.00 82.31 293 ASP A C 1
ATOM 2352 O O . ASP A 1 293 ? -14.984 -10.565 2.718 1.00 82.31 293 ASP A O 1
ATOM 2356 N N . GLU A 1 294 ? -14.436 -8.892 4.093 1.00 86.00 294 GLU A N 1
ATOM 2357 C CA . GLU A 1 294 ? -14.671 -7.836 3.100 1.00 86.00 294 GLU A CA 1
ATOM 2358 C C . GLU A 1 294 ? -13.670 -7.907 1.934 1.00 86.00 294 GLU A C 1
ATOM 2360 O O . GLU A 1 294 ? -14.046 -7.767 0.766 1.00 86.00 294 GLU A O 1
ATOM 2365 N N . LEU A 1 295 ? -12.392 -8.172 2.228 1.00 80.06 295 LEU A N 1
ATOM 2366 C CA . LEU A 1 295 ? -11.370 -8.351 1.194 1.00 80.06 295 LEU A CA 1
ATOM 2367 C C . LEU A 1 295 ? -11.670 -9.563 0.296 1.00 80.06 295 LEU A C 1
ATOM 2369 O O . LEU A 1 295 ? -11.458 -9.486 -0.917 1.00 80.06 295 LEU A O 1
ATOM 2373 N N . ASP A 1 296 ? -12.194 -10.656 0.856 1.00 73.19 296 ASP A N 1
ATOM 2374 C CA . ASP A 1 296 ? -12.476 -11.880 0.097 1.00 73.19 296 ASP A CA 1
ATOM 2375 C C . ASP A 1 296 ? -13.832 -11.842 -0.638 1.00 73.19 296 ASP A C 1
ATOM 2377 O O . ASP A 1 296 ? -13.939 -12.270 -1.791 1.00 73.19 296 ASP A O 1
ATOM 2381 N N . SER A 1 297 ? -14.876 -11.258 -0.049 1.00 68.38 297 SER A N 1
ATOM 2382 C CA . SER A 1 297 ? -16.212 -11.181 -0.667 1.00 68.38 297 SER A CA 1
ATOM 2383 C C . SER A 1 297 ? -16.231 -10.344 -1.951 1.00 68.38 297 SER A C 1
ATOM 2385 O O . SER A 1 297 ? -16.816 -10.737 -2.971 1.00 68.38 297 SER A O 1
ATOM 2387 N N . GLN A 1 298 ? -15.524 -9.217 -1.960 1.00 61.06 298 GLN A N 1
ATOM 2388 C CA . GLN A 1 298 ? -15.427 -8.387 -3.153 1.00 61.06 298 GLN A CA 1
ATOM 2389 C C . GLN A 1 298 ? -14.528 -8.992 -4.231 1.00 61.06 298 GLN A C 1
ATOM 2391 O O . GLN A 1 298 ? -14.772 -8.797 -5.421 1.00 61.06 298 GLN A O 1
ATOM 2396 N N . SER A 1 299 ? -13.531 -9.779 -3.838 1.00 56.16 299 SER A N 1
ATOM 2397 C CA . SER A 1 299 ? -12.640 -10.446 -4.782 1.00 56.16 299 SER A CA 1
ATOM 2398 C C . SER A 1 299 ? -13.375 -11.444 -5.691 1.00 56.16 299 SER A C 1
ATOM 2400 O O . SER A 1 299 ? -13.085 -11.543 -6.884 1.00 56.16 299 SER A O 1
ATOM 2402 N N . THR A 1 300 ? -14.395 -12.112 -5.144 1.00 52.66 300 THR A N 1
ATOM 2403 C CA . THR A 1 300 ? -15.288 -13.012 -5.882 1.00 52.66 300 THR A CA 1
ATOM 2404 C C . THR A 1 300 ? -16.161 -12.221 -6.862 1.00 52.66 300 THR A C 1
ATOM 2406 O O . THR A 1 300 ? -16.364 -12.632 -8.003 1.00 52.66 300 THR A O 1
ATOM 2409 N N . SER A 1 301 ? -16.627 -11.039 -6.451 1.00 54.03 301 SER A N 1
ATOM 2410 C CA . SER A 1 301 ? -17.453 -10.155 -7.285 1.00 54.03 301 SER A CA 1
ATOM 2411 C C . SER A 1 301 ? -16.669 -9.536 -8.449 1.00 54.03 301 SER A C 1
ATOM 2413 O O . SER A 1 301 ? -17.186 -9.443 -9.565 1.00 54.03 301 SER A O 1
ATOM 2415 N N . ASP A 1 302 ? -15.411 -9.152 -8.224 1.00 52.38 302 ASP A N 1
ATOM 2416 C CA . ASP A 1 302 ? -14.539 -8.586 -9.256 1.00 52.38 302 ASP A CA 1
ATOM 2417 C C . ASP A 1 302 ? -14.081 -9.639 -10.273 1.00 52.38 302 ASP A C 1
ATOM 2419 O O . ASP A 1 302 ? -13.983 -9.337 -11.462 1.00 52.38 302 ASP A O 1
ATOM 2423 N N . GLU A 1 303 ? -13.853 -10.885 -9.851 1.00 53.22 303 GLU A N 1
ATOM 2424 C CA . GLU A 1 303 ? -13.548 -11.998 -10.759 1.00 53.22 303 GLU A CA 1
ATOM 2425 C C . GLU A 1 303 ? -14.741 -12.326 -11.667 1.00 53.22 303 GLU A C 1
ATOM 2427 O O . GLU A 1 303 ? -14.580 -12.470 -12.881 1.00 53.22 303 GLU A O 1
ATOM 2432 N N . ILE A 1 304 ? -15.958 -12.333 -11.113 1.00 44.00 304 ILE A N 1
ATOM 2433 C CA . ILE A 1 304 ? -17.195 -12.479 -11.891 1.00 44.00 304 ILE A CA 1
ATOM 2434 C C . ILE A 1 304 ? -17.333 -11.331 -12.902 1.00 44.00 304 ILE A C 1
ATOM 2436 O O . ILE A 1 304 ? -17.579 -11.583 -14.080 1.00 44.00 304 ILE A O 1
ATOM 2440 N N . ARG A 1 305 ? -17.101 -10.075 -12.494 1.00 45.69 305 ARG A N 1
ATOM 2441 C CA . ARG A 1 305 ? -17.150 -8.911 -13.399 1.00 45.69 305 ARG A CA 1
ATOM 2442 C C . ARG A 1 305 ? -16.084 -8.962 -14.496 1.00 45.69 305 ARG A C 1
ATOM 2444 O O . ARG A 1 305 ? -16.394 -8.668 -15.647 1.00 45.69 305 ARG A O 1
ATOM 2451 N N . ARG A 1 306 ? -14.843 -9.352 -14.176 1.00 48.56 306 ARG A N 1
ATOM 2452 C CA . ARG A 1 306 ? -13.762 -9.516 -15.169 1.00 48.56 306 ARG A CA 1
ATOM 2453 C C . ARG A 1 306 ? -14.104 -10.601 -16.188 1.00 48.56 306 ARG A C 1
ATOM 2455 O O . ARG A 1 306 ? -13.917 -10.374 -17.380 1.00 48.56 306 ARG A O 1
ATOM 2462 N N . ASN A 1 307 ? -14.640 -11.734 -15.739 1.00 40.00 307 ASN A N 1
ATOM 2463 C CA . ASN A 1 307 ? -15.033 -12.835 -16.619 1.00 40.00 307 ASN A CA 1
ATOM 2464 C C . ASN A 1 307 ? -16.225 -12.463 -17.512 1.00 40.00 307 ASN A C 1
ATOM 2466 O O . ASN A 1 307 ? -16.216 -12.787 -18.697 1.00 40.00 307 ASN A O 1
ATOM 2470 N N . LEU A 1 308 ? -17.203 -11.721 -16.984 1.00 36.75 308 LEU A N 1
ATOM 2471 C CA . LEU A 1 308 ? -18.321 -11.193 -17.771 1.00 36.75 308 LEU A CA 1
ATOM 2472 C C . LEU A 1 308 ? -17.844 -10.196 -18.839 1.00 36.75 308 LEU A C 1
ATOM 2474 O O . LEU A 1 308 ? -18.232 -10.307 -19.997 1.00 36.75 308 LEU A O 1
ATOM 2478 N N . ASN A 1 309 ? -16.936 -9.281 -18.493 1.00 37.47 309 ASN A N 1
ATOM 2479 C CA . ASN A 1 309 ? -16.386 -8.315 -19.450 1.00 37.47 309 ASN A CA 1
ATOM 2480 C C . ASN A 1 309 ? -15.483 -8.973 -20.510 1.00 37.47 309 ASN A C 1
ATOM 2482 O O . ASN A 1 309 ? -15.470 -8.548 -21.663 1.00 37.47 309 ASN A O 1
ATOM 2486 N N . ALA A 1 310 ? -14.732 -10.017 -20.145 1.00 42.69 310 ALA A N 1
ATOM 2487 C CA . ALA A 1 310 ? -13.919 -10.783 -21.088 1.00 42.69 310 ALA A CA 1
ATOM 2488 C C . ALA A 1 310 ? -14.779 -11.584 -22.080 1.00 42.69 310 ALA A C 1
ATOM 2490 O O . ALA A 1 310 ? -14.425 -11.664 -23.255 1.00 42.69 310 ALA A O 1
ATOM 2491 N N . ALA A 1 311 ? -15.918 -12.122 -21.630 1.00 34.44 311 ALA A N 1
ATOM 2492 C CA . ALA A 1 311 ? -16.881 -12.806 -22.489 1.00 34.44 311 ALA A CA 1
ATOM 2493 C C . ALA A 1 311 ? -17.537 -11.836 -23.489 1.00 34.44 311 ALA A C 1
ATOM 2495 O O . ALA A 1 311 ? -17.515 -12.105 -24.689 1.00 34.44 311 ALA A O 1
ATOM 2496 N N . CYS A 1 312 ? -17.997 -10.663 -23.038 1.00 33.78 312 CYS A N 1
ATOM 2497 C CA . CYS A 1 312 ? -18.591 -9.652 -23.923 1.00 33.78 312 CYS A CA 1
ATOM 2498 C C . CYS A 1 312 ? -17.612 -9.145 -25.000 1.00 33.78 312 CYS A C 1
ATOM 2500 O O . CYS A 1 312 ? -17.986 -8.993 -26.156 1.00 33.78 312 CYS A O 1
ATOM 2502 N N . ASN A 1 313 ? -16.330 -8.964 -24.664 1.00 35.69 313 ASN A N 1
ATOM 2503 C CA . ASN A 1 313 ? -15.308 -8.530 -25.630 1.00 35.69 313 ASN A CA 1
ATOM 2504 C C . ASN A 1 313 ? -14.867 -9.634 -26.614 1.00 35.69 313 ASN A C 1
ATOM 2506 O O . ASN A 1 313 ? -14.160 -9.351 -27.585 1.00 35.69 313 ASN A O 1
ATOM 2510 N N . SER A 1 314 ? -15.225 -10.895 -26.352 1.00 38.25 314 SER A N 1
ATOM 2511 C CA . SER A 1 314 ? -14.954 -12.020 -27.255 1.00 38.25 314 SER A CA 1
ATOM 2512 C C . SER A 1 314 ? -16.061 -12.236 -28.292 1.00 38.25 314 SER A C 1
ATOM 2514 O O . SER A 1 314 ? -15.781 -12.768 -29.363 1.00 38.25 314 SER A O 1
ATOM 2516 N N . GLU A 1 315 ? -17.278 -11.753 -28.023 1.00 39.34 315 GLU A N 1
ATOM 2517 C CA . GLU A 1 315 ? -18.410 -11.822 -28.957 1.00 39.34 315 GLU A CA 1
ATOM 2518 C C . GLU A 1 315 ? -18.378 -10.718 -30.029 1.00 39.34 315 GLU A C 1
ATOM 2520 O O . GLU A 1 315 ? -18.925 -10.908 -31.107 1.00 39.34 315 GLU A O 1
ATOM 2525 N N . GLU A 1 316 ? -17.657 -9.612 -29.813 1.00 41.66 316 GLU A N 1
ATOM 2526 C CA . GLU A 1 316 ? -17.459 -8.561 -30.833 1.00 41.66 316 GLU A CA 1
ATOM 2527 C C . GLU A 1 316 ? -16.350 -8.880 -31.859 1.00 41.66 316 GLU A C 1
ATOM 2529 O O . GLU A 1 316 ? -16.074 -8.082 -32.757 1.00 41.66 316 GLU A O 1
ATOM 2534 N N . LYS A 1 317 ? -15.686 -10.040 -31.744 1.00 41.84 317 LYS A N 1
ATOM 2535 C CA . LYS A 1 317 ? -14.610 -10.477 -32.656 1.00 41.84 317 LYS A CA 1
ATOM 2536 C C . LYS A 1 317 ? -14.988 -11.648 -33.573 1.00 41.84 317 LYS A C 1
ATOM 2538 O O . LYS A 1 317 ? -14.095 -12.214 -34.211 1.00 41.84 317 LYS A O 1
ATOM 2543 N N . HIS A 1 318 ? -16.273 -11.983 -33.673 1.00 42.03 318 HIS A N 1
ATOM 2544 C CA . HIS A 1 318 ? -16.791 -12.981 -34.611 1.00 42.03 318 HIS A CA 1
ATOM 2545 C C . HIS A 1 318 ? -17.831 -12.400 -35.563 1.00 42.03 318 HIS A C 1
ATOM 2547 O O . HIS A 1 318 ? -18.726 -11.664 -35.103 1.00 42.03 318 HIS A O 1
#

Radius of gyration: 20.82 Å; chains: 1; bounding box: 58×43×63 Å

Foldseek 3Di:
DFAAEEEEDDQADQPPLPAPQWDAQPPNVLNQDFPQLQVLQQVVADDLVQQKGWGDALLNSKTWGHDPDPVPPDTDQAAEIEGHQGDPPDSPNDDDPPIDMDHQPPDDDDPPADSVNSSLLVNLVVRSVSQRPDGPPPHPDHHHYYYYYHYHDDVVSLCNRQARNHQAYEYEFELDPVRLVSVLVSLVVCLVHGADQQCQQRHYEYEHPAQEPVLVVDPSSVVSVVSSVVSQVVSWAFDDDPDPPPDTHTHDGHHYAYAYDDVCVVPHSDDDDQDADVNHGDPRVVRVVVVVCVVVVSVVVVVVVVVVVVVVVVVVVD

pLDDT: mean 77.61, std 14.94, range [33.78, 96.38]

Secondary structure (DSSP, 8-state):
-PPEEEEEEESSS--GGG-TTBPPPSSGGGTT--HHHHHHHHHHH-BTTTTEEEE--GGGG-EEBPP--TT-SSSSSSSEEEE----TT-------TT-EEEEPPS--S-TT--HHHHHHHHHHHHHHHHHHH---TT-SS--SEEEEE--TT-HHHHIIIIIII-SEEEEEE-SSHHHHHHHHHHHHHIIIIIS-TT-HHHHEEEEEEEE-TTGGG-HHHHHHHHHHHHHHHHT-PEEP---TTS--EEPPPPPEEEEEP-HHHHH-SSPPP-PPBTTBPPHHHHHHHHHHHHHHHHHHHHHHHHHHHHHHHHHTT-